Protein AF-A0A2S4V4L6-F1 (afdb_monomer_lite)

Organism: NCBI:txid27350

Structure (mmCIF, N/CA/C/O backbone):
data_AF-A0A2S4V4L6-F1
#
_entry.id   AF-A0A2S4V4L6-F1
#
loop_
_atom_site.group_PDB
_atom_site.id
_atom_site.type_symbol
_atom_site.label_atom_id
_atom_site.label_alt_id
_atom_site.label_comp_id
_atom_site.label_asym_id
_atom_site.label_entity_id
_atom_site.label_seq_id
_atom_site.pdbx_PDB_ins_code
_atom_site.Cartn_x
_atom_site.Cartn_y
_atom_site.Cartn_z
_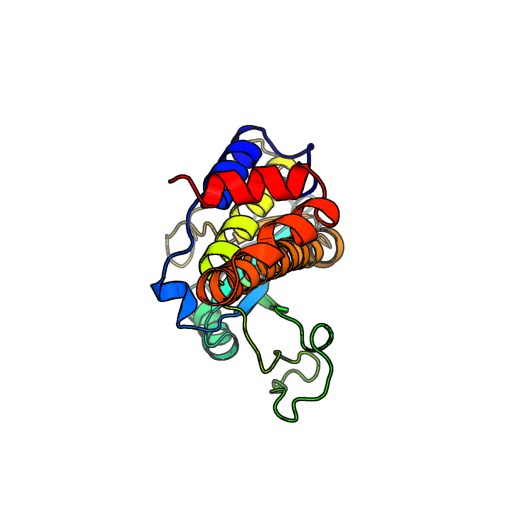atom_site.occupancy
_atom_site.B_iso_or_equiv
_atom_site.auth_seq_id
_atom_site.auth_comp_id
_atom_site.auth_asym_id
_atom_site.auth_atom_id
_atom_site.pdbx_PDB_model_num
ATOM 1 N N . MET A 1 1 ? 2.771 16.960 13.639 1.00 51.34 1 MET A N 1
ATOM 2 C CA . MET A 1 1 ? 2.875 16.694 12.185 1.00 51.34 1 MET A CA 1
ATOM 3 C C . MET A 1 1 ? 4.028 15.737 11.856 1.00 51.34 1 MET A C 1
ATOM 5 O O . MET A 1 1 ? 4.360 15.590 10.696 1.00 51.34 1 MET A O 1
ATOM 9 N N . GLU A 1 2 ? 4.558 15.009 12.843 1.00 73.88 2 GLU A N 1
ATOM 10 C CA . GLU A 1 2 ? 5.797 14.212 12.760 1.00 73.88 2 GLU A CA 1
ATOM 11 C C . GLU A 1 2 ? 5.717 12.948 11.874 1.00 73.88 2 GLU A C 1
ATOM 13 O O . GLU A 1 2 ? 6.736 12.422 11.453 1.00 73.88 2 GLU A O 1
ATOM 18 N N . TRP A 1 3 ? 4.513 12.480 11.523 1.00 85.38 3 TRP A N 1
ATOM 19 C CA . TRP A 1 3 ? 4.312 11.234 10.761 1.00 85.38 3 TRP A CA 1
ATOM 20 C C . TRP A 1 3 ? 4.355 11.391 9.232 1.00 85.38 3 TRP A C 1
ATOM 22 O O . TRP A 1 3 ? 4.515 10.400 8.513 1.00 85.38 3 TRP A O 1
ATOM 32 N N . ILE A 1 4 ? 4.171 12.611 8.719 1.00 92.06 4 ILE A N 1
ATOM 33 C CA . ILE A 1 4 ? 4.092 12.895 7.279 1.00 92.06 4 ILE A CA 1
ATOM 34 C C . ILE A 1 4 ? 5.379 13.598 6.865 1.00 92.06 4 ILE A C 1
ATOM 36 O O . ILE A 1 4 ? 5.687 14.654 7.406 1.00 92.06 4 ILE A O 1
ATOM 40 N N . ASN A 1 5 ? 6.098 13.035 5.893 1.00 92.94 5 ASN A N 1
ATOM 41 C CA . ASN A 1 5 ? 7.327 13.643 5.393 1.00 92.94 5 ASN A CA 1
ATOM 42 C C . ASN A 1 5 ? 7.020 14.968 4.657 1.00 92.94 5 ASN A C 1
ATOM 44 O O . ASN A 1 5 ? 6.076 15.047 3.866 1.00 92.94 5 ASN A O 1
ATOM 48 N N . GLU A 1 6 ? 7.798 16.012 4.943 1.00 92.88 6 GLU A N 1
ATOM 49 C CA . GLU A 1 6 ? 7.607 17.365 4.408 1.00 92.88 6 GLU A CA 1
ATOM 50 C C . GLU A 1 6 ? 7.889 17.468 2.904 1.00 92.88 6 GLU A C 1
ATOM 52 O O . GLU A 1 6 ? 7.236 18.266 2.223 1.00 92.88 6 GLU A O 1
ATOM 57 N N . GLU A 1 7 ? 8.784 16.616 2.395 1.00 93.12 7 GLU A N 1
ATOM 58 C CA . GLU A 1 7 ? 9.191 16.532 0.986 1.00 93.12 7 GLU A CA 1
ATOM 59 C C . GLU A 1 7 ? 8.065 16.021 0.077 1.00 93.12 7 GLU A C 1
ATOM 61 O O . GLU A 1 7 ? 8.108 16.194 -1.141 1.00 93.12 7 GLU A O 1
ATOM 66 N N . LEU A 1 8 ? 7.023 15.413 0.653 1.00 93.25 8 LEU A N 1
ATOM 67 C CA . LEU A 1 8 ? 5.885 14.922 -0.112 1.00 93.25 8 LEU A CA 1
ATOM 68 C C . LEU A 1 8 ? 5.105 16.074 -0.769 1.00 93.25 8 LEU A C 1
ATOM 70 O O . LEU A 1 8 ? 4.929 17.138 -0.161 1.00 93.25 8 LEU A O 1
ATOM 74 N N . PRO A 1 9 ? 4.515 15.849 -1.960 1.00 93.75 9 PRO A N 1
ATOM 75 C CA . PRO A 1 9 ? 3.659 16.839 -2.606 1.00 93.75 9 PRO A CA 1
ATOM 76 C C . PRO A 1 9 ? 2.490 17.262 -1.710 1.00 93.75 9 PRO A C 1
ATOM 78 O O . PRO A 1 9 ? 1.881 16.432 -1.030 1.00 93.75 9 PRO A O 1
ATOM 81 N N . GLU A 1 10 ? 2.106 18.542 -1.749 1.00 94.19 10 GLU A N 1
ATOM 82 C CA . GLU A 1 10 ? 1.074 19.082 -0.848 1.00 94.19 10 GLU A CA 1
ATOM 83 C C . GLU A 1 10 ? -0.266 18.343 -0.966 1.00 94.19 10 GLU A C 1
ATOM 85 O O . GLU A 1 10 ? -0.882 17.997 0.039 1.00 94.19 10 GLU A O 1
ATOM 90 N N . LEU A 1 11 ? -0.679 17.989 -2.186 1.00 94.12 11 LEU A N 1
ATOM 91 C CA . LEU A 1 11 ? -1.904 17.215 -2.419 1.00 94.12 11 LEU A CA 1
ATOM 92 C C . LEU A 1 11 ? -1.857 15.816 -1.785 1.00 94.12 11 LEU A C 1
ATOM 94 O O . LEU A 1 11 ? -2.879 15.316 -1.303 1.00 94.12 11 LEU A O 1
ATOM 98 N N . VAL A 1 12 ? -0.679 15.189 -1.750 1.00 95.06 12 VAL A N 1
ATOM 99 C CA . VAL A 1 12 ? -0.475 13.893 -1.090 1.00 95.06 12 VAL A CA 1
ATOM 100 C C . VAL A 1 12 ? -0.545 14.074 0.421 1.00 95.06 12 VAL A C 1
ATOM 102 O O . VAL A 1 12 ? -1.274 13.335 1.080 1.00 95.06 12 VAL A O 1
ATOM 105 N N . LYS A 1 13 ? 0.111 15.104 0.969 1.00 95.38 13 LYS A N 1
ATOM 106 C CA . LYS A 1 13 ? 0.043 15.435 2.402 1.00 95.38 13 LYS A CA 1
ATOM 107 C C . LYS A 1 13 ? -1.396 15.699 2.849 1.00 95.38 13 LYS A C 1
ATOM 109 O O . LYS A 1 13 ? -1.816 15.172 3.877 1.00 95.38 13 LYS A O 1
ATOM 114 N N . ILE A 1 14 ? -2.176 16.447 2.066 1.00 95.25 14 ILE A N 1
ATOM 115 C CA . ILE A 1 14 ? -3.608 16.671 2.316 1.00 95.25 14 ILE A CA 1
ATOM 116 C C . ILE A 1 14 ? -4.368 15.342 2.286 1.00 95.25 14 ILE A C 1
ATOM 118 O O . ILE A 1 14 ? -5.093 15.041 3.229 1.00 95.25 14 ILE A O 1
ATOM 122 N N . SER A 1 15 ? -4.160 14.515 1.259 1.00 96.00 15 SER A N 1
ATOM 123 C CA . SER A 1 15 ? -4.843 13.220 1.127 1.00 96.00 15 SER A CA 1
ATOM 124 C C . SER A 1 15 ? -4.552 12.281 2.301 1.00 96.00 15 SER A C 1
ATOM 126 O O . SER A 1 15 ? -5.468 11.633 2.810 1.00 96.00 15 SER A O 1
ATOM 128 N N . ILE A 1 16 ? -3.297 12.238 2.759 1.00 95.38 16 ILE A N 1
ATOM 129 C CA . ILE A 1 16 ? -2.880 11.480 3.942 1.00 95.38 16 ILE A CA 1
ATOM 130 C C . ILE A 1 16 ? -3.586 12.025 5.185 1.00 95.38 16 ILE A C 1
ATOM 132 O O . ILE A 1 16 ? -4.224 11.251 5.891 1.00 95.38 16 ILE A O 1
ATOM 136 N N . LYS A 1 17 ? -3.554 13.344 5.426 1.00 93.50 17 LYS A N 1
ATOM 137 C CA . LYS A 1 17 ? -4.247 13.974 6.568 1.00 93.50 17 LYS A CA 1
ATOM 138 C C . LYS A 1 17 ? -5.744 13.656 6.561 1.00 93.50 17 LYS A C 1
ATOM 140 O O . LYS A 1 17 ? -6.291 13.251 7.582 1.00 93.50 17 LYS A O 1
ATOM 145 N N . THR A 1 18 ? -6.400 13.779 5.407 1.00 93.62 18 THR A N 1
ATOM 146 C CA . THR A 1 18 ? -7.818 13.441 5.249 1.00 93.62 18 THR A CA 1
ATOM 147 C C . THR A 1 18 ? -8.082 11.973 5.569 1.00 93.62 18 THR A C 1
ATOM 149 O O . THR A 1 18 ? -9.067 11.668 6.233 1.00 93.62 18 THR A O 1
ATOM 152 N N . GLU A 1 19 ? -7.227 11.053 5.120 1.00 93.12 19 GLU A N 1
ATOM 153 C CA . GLU A 1 19 ? -7.374 9.629 5.422 1.00 93.12 19 GLU A CA 1
ATOM 154 C C . GLU A 1 19 ? -7.117 9.318 6.904 1.00 93.12 19 GLU A C 1
ATOM 156 O O . GLU A 1 19 ? -7.868 8.549 7.504 1.00 93.12 19 GLU A O 1
ATOM 161 N N . MET A 1 20 ? -6.114 9.947 7.524 1.00 90.62 20 MET A N 1
ATOM 162 C CA . MET A 1 20 ? -5.820 9.804 8.954 1.00 90.62 20 MET A CA 1
ATOM 163 C C . MET A 1 20 ? -7.039 10.165 9.810 1.00 90.62 20 MET A C 1
ATOM 165 O O . MET A 1 20 ? -7.375 9.395 10.713 1.00 90.62 20 MET A O 1
ATOM 169 N N . SER A 1 21 ? -7.742 11.252 9.476 1.00 87.75 21 SER A N 1
ATOM 170 C CA . SER A 1 21 ? -8.935 11.721 10.197 1.00 87.75 21 SER A CA 1
ATOM 171 C C . SER A 1 21 ? -10.173 10.836 10.029 1.00 87.75 21 SER A C 1
ATOM 173 O O . SER A 1 21 ? -11.124 10.970 10.794 1.00 87.75 21 SER A O 1
ATOM 175 N N . LYS A 1 22 ? -10.211 9.927 9.046 1.00 86.00 22 LYS A N 1
ATOM 176 C CA . LYS A 1 22 ? -11.375 9.048 8.860 1.00 86.00 22 LYS A CA 1
ATOM 177 C C . LYS A 1 22 ? -11.477 8.029 9.984 1.00 86.00 22 LYS A C 1
ATOM 179 O O . LYS A 1 22 ? -10.492 7.385 10.341 1.00 86.00 22 LYS A O 1
ATOM 184 N N . ILE A 1 23 ? -12.685 7.788 10.473 1.00 81.31 23 ILE A N 1
ATOM 185 C CA . ILE A 1 23 ? -12.939 6.689 11.405 1.00 81.31 23 ILE A CA 1
ATOM 186 C C . ILE A 1 23 ? -12.721 5.358 10.657 1.00 81.31 23 ILE A C 1
ATOM 188 O O . ILE A 1 23 ? -13.257 5.185 9.554 1.00 81.31 23 ILE A O 1
ATOM 192 N N . PRO A 1 24 ? -11.905 4.424 11.189 1.00 80.50 24 PRO A N 1
ATOM 193 C CA . PRO A 1 24 ? -11.762 3.102 10.595 1.00 80.50 24 PRO A CA 1
ATOM 194 C C . PRO A 1 24 ? -13.117 2.398 10.504 1.00 80.50 24 PRO A C 1
ATOM 196 O O . PRO A 1 24 ? -13.940 2.491 11.411 1.00 80.50 24 PRO A O 1
ATOM 199 N N . LYS A 1 25 ? -13.355 1.663 9.416 1.00 80.94 25 LYS A N 1
ATOM 200 C CA . LYS A 1 25 ? -14.605 0.910 9.271 1.00 80.94 25 LYS A CA 1
ATOM 201 C C . LYS A 1 25 ? -14.682 -0.181 10.338 1.00 80.94 25 LYS A C 1
ATOM 203 O O . LYS A 1 25 ? -13.731 -0.942 10.501 1.00 80.94 25 LYS A O 1
ATOM 208 N N . GLU A 1 26 ? -15.834 -0.316 10.989 1.00 79.50 26 GLU A N 1
ATOM 209 C CA . GLU A 1 26 ? -16.055 -1.333 12.026 1.00 79.50 26 GLU A CA 1
ATOM 210 C C . GLU A 1 26 ? -15.833 -2.755 11.499 1.00 79.50 26 GLU A C 1
ATOM 212 O O . GLU A 1 26 ? -15.194 -3.574 12.156 1.00 79.50 26 GLU A O 1
ATOM 217 N N . SER A 1 27 ? -16.246 -3.032 10.260 1.00 81.12 27 SER A N 1
ATOM 218 C CA . SER A 1 27 ? -16.008 -4.323 9.604 1.00 81.12 27 SER A CA 1
ATOM 219 C C . SER A 1 27 ? -14.523 -4.664 9.429 1.00 81.12 27 SER A C 1
ATOM 221 O O . SER A 1 27 ? -14.173 -5.826 9.241 1.00 81.12 27 SER A O 1
ATOM 223 N N . ASP A 1 28 ? -13.630 -3.675 9.500 1.00 81.38 28 ASP A N 1
ATOM 224 C CA . ASP A 1 28 ? -12.181 -3.874 9.445 1.00 81.38 28 ASP A CA 1
ATOM 225 C C . ASP A 1 28 ? -11.569 -4.233 10.809 1.00 81.38 28 ASP A C 1
ATOM 227 O O . ASP A 1 28 ? -10.437 -4.710 10.875 1.00 81.38 28 ASP A O 1
ATOM 231 N N . SER A 1 29 ? -12.321 -4.043 11.899 1.00 82.75 29 SER A N 1
ATOM 232 C CA . SER A 1 29 ? -11.929 -4.443 13.259 1.00 82.75 29 SER A CA 1
ATOM 233 C C . SER A 1 29 ? -12.134 -5.939 13.530 1.00 82.75 29 SER A C 1
ATOM 235 O O . SER A 1 29 ? -11.535 -6.494 14.455 1.00 82.75 29 SER A O 1
ATOM 237 N N . GLN A 1 30 ? -12.975 -6.591 12.721 1.00 84.94 30 GLN A N 1
ATOM 238 C CA . GLN A 1 30 ? -13.380 -7.990 12.879 1.00 84.94 30 GLN A CA 1
ATOM 239 C C . GLN A 1 30 ? -12.377 -8.979 12.270 1.00 84.94 30 GLN A C 1
ATOM 241 O O . GLN A 1 30 ? -12.493 -10.181 12.487 1.00 84.94 30 GLN A O 1
ATOM 246 N N . GLN A 1 31 ? -11.409 -8.494 11.487 1.00 87.12 31 GLN A N 1
ATOM 247 C CA . GLN A 1 31 ? -10.453 -9.329 10.762 1.00 87.12 31 GLN A CA 1
ATOM 248 C C . GLN A 1 31 ? -9.024 -8.869 11.032 1.00 87.12 31 GLN A C 1
ATOM 250 O O . GLN A 1 31 ? -8.726 -7.674 11.004 1.00 87.12 31 GLN A O 1
ATOM 255 N N . LEU A 1 32 ? -8.139 -9.841 11.242 1.00 89.25 32 LEU A N 1
ATOM 256 C CA . LEU A 1 32 ? -6.700 -9.619 11.219 1.00 89.25 32 LEU A CA 1
ATOM 257 C C . LEU A 1 32 ? -6.216 -9.748 9.779 1.00 89.25 32 LEU A C 1
ATOM 259 O O . LEU A 1 32 ? -6.562 -10.702 9.081 1.00 89.25 32 LEU A O 1
ATOM 263 N N . GLY A 1 33 ? -5.443 -8.768 9.332 1.00 90.69 33 GLY A N 1
ATOM 264 C CA . GLY A 1 33 ? -4.879 -8.762 7.994 1.00 90.69 33 GLY A CA 1
ATOM 265 C C . GLY A 1 33 ? -3.402 -8.421 7.991 1.00 90.69 33 GLY A C 1
ATOM 266 O O . GLY A 1 33 ? -2.840 -7.933 8.971 1.00 90.69 33 GLY A O 1
ATOM 267 N N . TYR A 1 34 ? -2.802 -8.688 6.843 1.00 92.50 34 TYR A N 1
ATOM 268 C CA . TYR A 1 34 ? -1.386 -8.527 6.573 1.00 92.50 34 TYR A CA 1
ATOM 269 C C . TYR A 1 34 ? -1.207 -7.615 5.373 1.00 92.50 34 TYR A C 1
ATOM 271 O O . TYR A 1 34 ? -2.045 -7.620 4.462 1.00 92.50 34 TYR A O 1
ATOM 279 N N . LEU A 1 35 ? -0.089 -6.898 5.331 1.00 94.12 35 LEU A N 1
ATOM 280 C CA . LEU A 1 35 ? 0.420 -6.351 4.080 1.00 94.12 35 LEU A CA 1
ATOM 281 C C . LEU A 1 35 ? 1.495 -7.276 3.518 1.00 94.12 35 LEU A C 1
ATOM 283 O O . LEU A 1 35 ? 2.230 -7.926 4.254 1.00 94.12 35 LEU A O 1
ATOM 287 N N . TYR A 1 36 ? 1.580 -7.340 2.199 1.00 92.06 36 TYR A N 1
ATOM 288 C CA . TYR A 1 36 ? 2.649 -8.004 1.475 1.00 92.06 36 TYR A CA 1
ATOM 289 C C . TYR A 1 36 ? 3.266 -7.020 0.490 1.00 92.06 36 TYR A C 1
ATOM 291 O O . TYR A 1 36 ? 2.587 -6.136 -0.044 1.00 92.06 36 TYR A O 1
ATOM 299 N N . CYS A 1 37 ? 4.556 -7.202 0.237 1.00 93.00 37 CYS A N 1
ATOM 300 C CA . CYS A 1 37 ? 5.299 -6.413 -0.729 1.00 93.00 37 CYS A CA 1
ATOM 301 C C . CYS A 1 37 ? 5.940 -7.328 -1.774 1.00 93.00 37 CYS A C 1
ATOM 303 O O . CYS A 1 37 ? 6.628 -8.295 -1.429 1.00 93.00 37 CYS A O 1
ATOM 305 N N . HIS A 1 38 ? 5.739 -7.003 -3.051 1.00 91.62 38 HIS A N 1
ATOM 306 C CA . HIS A 1 38 ? 6.452 -7.615 -4.166 1.00 91.62 38 HIS A CA 1
ATOM 307 C C . HIS A 1 38 ? 7.342 -6.611 -4.861 1.00 91.62 38 HIS A C 1
ATOM 309 O O . HIS A 1 38 ? 6.920 -5.496 -5.150 1.00 91.62 38 HIS A O 1
ATOM 315 N N . GLU A 1 39 ? 8.537 -7.060 -5.199 1.00 90.69 39 GLU A N 1
ATOM 316 C CA . GLU A 1 39 ? 9.341 -6.437 -6.232 1.00 90.69 39 GLU A CA 1
ATOM 317 C C . GLU A 1 39 ? 9.061 -7.150 -7.552 1.00 90.69 39 GLU A C 1
ATOM 319 O O . GLU A 1 39 ? 9.049 -8.375 -7.613 1.00 90.69 39 GLU A O 1
ATOM 324 N N . MET A 1 40 ? 8.769 -6.396 -8.600 1.00 86.81 40 MET A N 1
ATOM 325 C CA . MET A 1 40 ? 8.356 -6.914 -9.893 1.00 86.81 40 MET A CA 1
ATOM 326 C C . MET A 1 40 ? 9.450 -6.692 -10.919 1.00 86.81 40 MET A C 1
ATOM 328 O O . MET A 1 40 ? 9.763 -5.553 -11.264 1.00 86.81 40 MET A O 1
ATOM 332 N N . ARG A 1 41 ? 9.980 -7.793 -11.451 1.00 81.25 41 ARG A N 1
ATOM 333 C CA . ARG A 1 41 ? 10.937 -7.743 -12.556 1.00 81.25 41 ARG A CA 1
ATOM 334 C C . ARG A 1 41 ? 10.194 -7.778 -13.890 1.00 81.25 41 ARG A C 1
ATOM 336 O O . ARG A 1 41 ? 9.335 -8.652 -14.051 1.00 81.25 41 ARG A O 1
ATOM 343 N N . PRO A 1 42 ? 10.502 -6.880 -14.841 1.00 72.75 42 PRO A N 1
ATOM 344 C CA . PRO A 1 42 ? 10.086 -7.054 -16.227 1.00 72.75 42 PRO A CA 1
ATOM 345 C C . PRO A 1 42 ? 10.550 -8.417 -16.746 1.00 72.75 42 PRO A C 1
ATOM 347 O O . PRO A 1 42 ? 11.656 -8.864 -16.443 1.00 72.75 42 PRO A O 1
ATOM 350 N N . THR A 1 43 ? 9.699 -9.099 -17.504 1.00 67.50 43 THR A N 1
ATOM 351 C CA . THR A 1 43 ? 10.109 -10.285 -18.263 1.00 67.50 43 THR A CA 1
ATOM 352 C C . THR A 1 43 ? 10.796 -9.847 -19.557 1.00 67.50 43 THR A C 1
ATOM 354 O O . THR A 1 43 ? 10.325 -8.909 -20.196 1.00 67.50 43 THR A O 1
ATOM 357 N N . ASN A 1 44 ? 11.863 -10.549 -19.961 1.00 56.03 44 ASN A N 1
ATOM 358 C CA . ASN A 1 44 ? 12.778 -10.206 -21.069 1.00 56.03 44 ASN A CA 1
ATOM 359 C C . ASN A 1 44 ? 12.118 -9.850 -22.427 1.00 56.03 44 ASN A C 1
ATOM 361 O O . ASN A 1 44 ? 12.778 -9.282 -23.287 1.00 56.03 44 ASN A O 1
ATOM 365 N N . GLU A 1 45 ? 10.838 -10.164 -22.636 1.00 54.91 45 GLU A N 1
ATOM 366 C CA . GLU A 1 45 ? 10.077 -9.869 -23.861 1.00 54.91 45 GLU A CA 1
ATOM 367 C C . GLU A 1 45 ? 9.550 -8.420 -23.946 1.00 54.91 45 GLU A C 1
ATOM 369 O O . GLU A 1 45 ? 9.114 -7.993 -25.012 1.00 54.91 45 GLU A O 1
ATOM 374 N N . ALA A 1 46 ? 9.572 -7.655 -22.847 1.00 54.28 46 ALA A N 1
ATOM 375 C CA . ALA A 1 46 ? 9.036 -6.289 -22.787 1.00 54.28 46 ALA A CA 1
ATOM 376 C C . ALA A 1 46 ? 10.098 -5.177 -22.927 1.00 54.28 46 ALA A C 1
ATOM 378 O O . ALA A 1 46 ? 9.733 -4.002 -22.972 1.00 54.28 46 ALA A O 1
ATOM 379 N N . ASN A 1 47 ? 11.387 -5.524 -23.017 1.00 50.22 47 ASN A N 1
ATOM 380 C CA . ASN A 1 47 ? 12.487 -4.558 -23.097 1.00 50.22 47 ASN A CA 1
ATOM 381 C C . ASN A 1 47 ? 12.561 -3.945 -24.506 1.00 50.22 47 ASN A C 1
ATOM 383 O O . ASN A 1 47 ? 13.261 -4.444 -25.384 1.00 50.22 47 ASN A O 1
ATOM 387 N N . THR A 1 48 ? 11.802 -2.874 -24.740 1.00 49.53 48 THR A N 1
ATOM 388 C CA . THR A 1 48 ? 11.887 -2.045 -25.963 1.00 49.53 48 THR A CA 1
ATOM 389 C C . THR A 1 48 ? 12.065 -0.557 -25.657 1.00 49.53 48 THR A C 1
ATOM 391 O O . THR A 1 48 ? 11.781 0.291 -26.501 1.00 49.53 48 THR A O 1
ATOM 394 N N . THR A 1 49 ? 12.594 -0.226 -24.480 1.00 49.62 49 THR A N 1
ATOM 395 C CA . THR A 1 49 ? 12.962 1.146 -24.111 1.00 49.62 49 THR A CA 1
ATOM 396 C C . THR A 1 49 ? 14.444 1.224 -23.756 1.00 49.62 49 THR A C 1
ATOM 398 O O . THR A 1 49 ? 15.054 0.246 -23.338 1.00 49.62 49 THR A O 1
ATOM 401 N N . THR A 1 50 ? 15.047 2.375 -24.041 1.00 50.06 50 THR A N 1
ATOM 402 C CA . THR A 1 50 ? 16.488 2.653 -23.987 1.00 50.06 50 THR A CA 1
ATOM 403 C C . THR A 1 50 ? 17.130 2.183 -22.678 1.00 50.06 50 THR A C 1
ATOM 405 O O . THR A 1 50 ? 16.733 2.603 -21.596 1.00 50.06 50 THR A O 1
ATOM 408 N N . ALA A 1 51 ? 18.132 1.309 -22.807 1.00 52.53 51 ALA A N 1
ATOM 409 C CA . ALA A 1 51 ? 18.681 0.451 -21.753 1.00 52.53 51 ALA A CA 1
ATOM 410 C C . ALA A 1 51 ? 19.231 1.166 -20.501 1.00 52.53 51 ALA A C 1
ATOM 412 O O . ALA A 1 51 ? 19.379 0.533 -19.464 1.00 52.53 51 ALA A O 1
ATOM 413 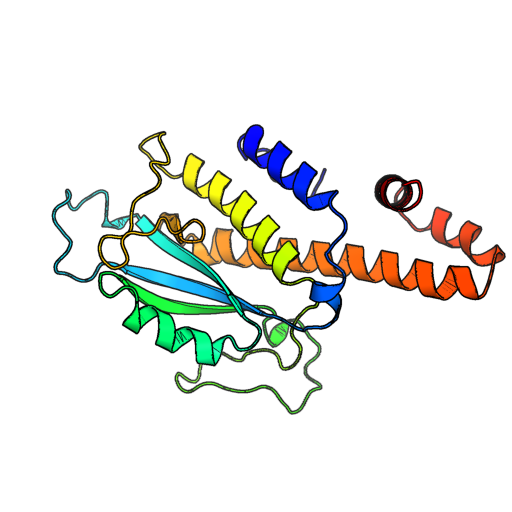N N . GLU A 1 52 ? 19.516 2.465 -20.568 1.00 53.84 52 GLU A N 1
ATOM 414 C CA . GLU A 1 52 ? 20.191 3.196 -19.488 1.00 53.84 52 GLU A CA 1
ATOM 415 C C . GLU A 1 52 ? 19.232 3.653 -18.369 1.00 53.84 52 GLU A C 1
ATOM 417 O O . GLU A 1 52 ? 19.636 3.740 -17.214 1.00 53.84 52 GLU A O 1
ATOM 422 N N . GLU A 1 53 ? 17.944 3.877 -18.663 1.00 55.47 53 GLU A N 1
ATOM 423 C CA . GLU A 1 53 ? 16.949 4.317 -17.662 1.00 55.47 53 GLU A CA 1
ATOM 424 C C . GLU A 1 53 ? 16.229 3.139 -16.969 1.00 55.47 53 GLU A C 1
ATOM 426 O O . GLU A 1 53 ? 15.736 3.271 -15.846 1.00 55.47 53 GLU A O 1
ATOM 431 N N . GLU A 1 54 ? 16.178 1.961 -17.608 1.00 55.94 54 GLU A N 1
ATOM 432 C CA . GLU A 1 54 ? 15.563 0.750 -17.037 1.00 55.94 54 GLU A CA 1
ATOM 433 C C . GLU A 1 54 ? 16.439 0.087 -15.957 1.00 55.94 54 GLU A C 1
ATOM 435 O O . GLU A 1 54 ? 15.903 -0.573 -15.064 1.00 55.94 54 GLU A O 1
ATOM 440 N N . GLU A 1 55 ? 17.763 0.287 -15.971 1.00 57.44 55 GLU A N 1
ATOM 441 C CA . GLU A 1 55 ? 18.671 -0.324 -14.986 1.00 57.44 55 GLU A CA 1
ATOM 442 C C . GLU A 1 55 ? 18.551 0.281 -13.574 1.00 57.44 55 GLU A C 1
ATOM 444 O O . GLU A 1 55 ? 18.859 -0.393 -12.579 1.00 57.44 55 GLU A O 1
ATOM 449 N N . GLU A 1 56 ? 18.043 1.513 -13.463 1.00 76.50 56 GLU A N 1
ATOM 450 C CA . GLU A 1 56 ? 17.889 2.222 -12.189 1.00 76.50 56 GLU A CA 1
ATOM 451 C C . GLU A 1 56 ? 16.507 2.076 -11.547 1.00 76.50 56 GLU A C 1
ATOM 453 O O . GLU A 1 56 ? 16.345 2.446 -10.381 1.00 76.50 56 GLU A O 1
ATOM 458 N N . LEU A 1 57 ? 15.505 1.538 -12.247 1.00 84.06 57 LEU A N 1
ATOM 459 C CA . LEU A 1 57 ? 14.125 1.498 -11.759 1.00 84.06 57 LEU A CA 1
ATOM 460 C C . LEU A 1 57 ? 13.669 0.083 -11.389 1.00 84.06 57 LEU A C 1
ATOM 462 O O . LEU A 1 57 ? 14.116 -0.930 -11.917 1.00 84.06 57 LEU A O 1
ATOM 466 N N . THR A 1 58 ? 12.742 0.011 -10.441 1.00 87.00 58 THR A N 1
ATOM 467 C CA . THR A 1 58 ? 12.076 -1.217 -10.013 1.00 87.00 58 THR A CA 1
ATOM 468 C C . THR A 1 58 ? 10.595 -0.948 -9.773 1.00 87.00 58 THR A C 1
ATOM 470 O O . THR A 1 58 ? 10.194 0.163 -9.409 1.00 87.00 58 THR A O 1
ATOM 473 N N . TRP A 1 59 ? 9.760 -1.965 -9.978 1.00 90.19 59 TRP A N 1
ATOM 474 C CA . TRP A 1 59 ? 8.326 -1.879 -9.717 1.00 90.19 59 TRP A CA 1
ATOM 475 C C . TRP A 1 59 ? 8.016 -2.546 -8.389 1.00 90.19 59 TRP A C 1
ATOM 477 O O . TRP A 1 59 ? 8.278 -3.729 -8.195 1.00 90.19 59 TRP A O 1
ATOM 487 N N . ILE A 1 60 ? 7.409 -1.801 -7.478 1.00 92.44 60 ILE A N 1
ATOM 488 C CA . ILE A 1 60 ? 7.011 -2.293 -6.167 1.00 92.44 60 ILE A CA 1
ATOM 489 C C . ILE A 1 60 ? 5.495 -2.381 -6.107 1.00 92.44 60 ILE A C 1
ATOM 491 O O . ILE A 1 60 ? 4.799 -1.389 -6.309 1.00 92.44 60 ILE A O 1
ATOM 495 N N . LYS A 1 61 ? 4.976 -3.564 -5.783 1.00 92.94 61 LYS A N 1
ATOM 496 C CA . LYS A 1 61 ? 3.569 -3.767 -5.444 1.00 92.94 61 LYS A CA 1
ATOM 497 C C . LYS A 1 61 ? 3.419 -3.897 -3.942 1.00 92.94 61 LYS A C 1
ATOM 499 O O . LYS A 1 61 ? 4.032 -4.779 -3.348 1.00 92.94 61 LYS A O 1
ATOM 504 N N . VAL A 1 62 ? 2.516 -3.117 -3.363 1.00 94.50 62 VAL A N 1
ATOM 505 C CA . VAL A 1 62 ? 2.078 -3.306 -1.977 1.00 94.50 62 VAL A CA 1
ATOM 506 C C . VAL A 1 62 ? 0.610 -3.680 -1.980 1.00 94.50 62 VAL A C 1
ATOM 508 O O . VAL A 1 62 ? -0.192 -3.053 -2.662 1.00 94.50 62 VAL A O 1
ATOM 511 N N . GLY A 1 63 ? 0.235 -4.712 -1.238 1.00 93.06 63 GLY A N 1
ATOM 512 C CA . GLY A 1 63 ? -1.166 -5.089 -1.124 1.00 93.06 63 GLY A CA 1
ATOM 513 C C . GLY A 1 63 ? -1.487 -5.704 0.219 1.00 93.06 63 GLY A C 1
ATOM 514 O O . GLY A 1 63 ? -0.604 -6.129 0.954 1.00 93.06 63 GLY A O 1
ATOM 515 N N . ARG A 1 64 ? -2.778 -5.771 0.526 1.00 92.88 64 ARG A N 1
ATOM 516 C CA . ARG A 1 64 ? -3.292 -6.428 1.727 1.00 92.88 64 ARG A CA 1
ATOM 517 C C . ARG A 1 64 ? -3.861 -7.815 1.454 1.00 92.88 64 ARG A C 1
ATOM 519 O O . ARG A 1 64 ? -4.387 -8.086 0.369 1.00 92.88 64 ARG A O 1
ATOM 526 N N . SER A 1 65 ? -3.844 -8.671 2.468 1.00 90.75 65 SER A N 1
ATOM 527 C CA . SER A 1 65 ? -4.594 -9.926 2.476 1.00 90.75 65 SER A CA 1
ATOM 528 C C . SER A 1 65 ? -4.815 -10.433 3.899 1.00 90.75 65 SER A C 1
ATOM 530 O O . SER A 1 65 ? -3.964 -10.258 4.761 1.00 90.75 65 SER A O 1
ATOM 532 N N . ILE A 1 66 ? -5.926 -11.132 4.124 1.00 88.88 66 ILE A N 1
ATOM 533 C CA . ILE A 1 66 ? -6.132 -11.960 5.327 1.00 88.88 66 ILE A CA 1
ATOM 534 C C . ILE A 1 66 ? -5.449 -13.335 5.202 1.00 88.88 66 ILE A C 1
ATOM 536 O O . ILE A 1 66 ? -5.277 -14.045 6.182 1.00 88.88 66 ILE A O 1
ATOM 540 N N . ARG A 1 67 ? -5.064 -13.721 3.977 1.00 85.88 67 ARG A N 1
ATOM 541 C CA . ARG A 1 67 ? -4.324 -14.947 3.644 1.00 85.88 67 ARG A CA 1
ATOM 542 C C . ARG A 1 67 ? -3.215 -14.590 2.649 1.00 85.88 67 ARG A C 1
ATOM 544 O O . ARG A 1 67 ? -3.387 -14.799 1.444 1.00 85.88 67 ARG A O 1
ATOM 551 N N . PRO A 1 68 ? -2.124 -13.947 3.098 1.00 78.62 68 PRO A N 1
ATOM 552 C CA . PRO A 1 68 ? -1.112 -13.383 2.205 1.00 78.62 68 PRO A CA 1
ATOM 553 C C . PRO A 1 68 ? -0.463 -14.437 1.306 1.00 78.62 68 PRO A C 1
ATOM 555 O O . PRO A 1 68 ? -0.233 -14.166 0.134 1.00 78.62 68 PRO A O 1
ATOM 558 N N . VAL A 1 69 ? -0.286 -15.664 1.797 1.00 77.25 69 VAL A N 1
ATOM 559 C CA . VAL A 1 69 ? 0.331 -16.744 1.014 1.00 77.25 69 VAL A CA 1
ATOM 560 C C . VAL A 1 69 ? -0.566 -17.261 -0.101 1.00 77.25 69 VAL A C 1
ATOM 562 O O . VAL A 1 69 ? -0.107 -17.404 -1.231 1.00 77.25 69 VAL A O 1
ATOM 565 N N . ALA A 1 70 ? -1.859 -17.456 0.168 1.00 77.75 70 ALA A N 1
ATOM 566 C CA . ALA A 1 70 ? -2.815 -17.823 -0.878 1.00 77.75 70 ALA A CA 1
ATOM 567 C C . ALA A 1 70 ? -2.877 -16.759 -1.992 1.00 77.75 70 ALA A C 1
ATOM 569 O O . ALA A 1 70 ? -3.107 -17.083 -3.151 1.00 77.75 70 ALA A O 1
ATOM 570 N N . ARG A 1 71 ? -2.616 -15.490 -1.648 1.00 77.19 71 ARG A N 1
ATOM 571 C CA . ARG A 1 71 ? -2.650 -14.361 -2.582 1.00 77.19 71 ARG A CA 1
ATOM 572 C C . ARG A 1 71 ? -1.439 -14.310 -3.528 1.00 77.19 71 ARG A C 1
ATOM 574 O O . ARG A 1 71 ? -1.548 -13.703 -4.592 1.00 77.19 71 ARG A O 1
ATOM 581 N N . LEU A 1 72 ? -0.319 -14.955 -3.182 1.00 74.19 72 LEU A N 1
ATOM 582 C CA . LEU A 1 72 ? 0.921 -14.947 -3.977 1.00 74.19 72 LEU A CA 1
ATOM 583 C C . LEU A 1 72 ? 0.751 -15.588 -5.359 1.00 74.19 72 LEU A C 1
ATOM 585 O O . LEU A 1 72 ? 1.247 -15.070 -6.359 1.00 74.19 72 LEU A O 1
ATOM 589 N N . SER A 1 73 ? 0.057 -16.726 -5.423 1.00 71.12 73 SER A N 1
ATOM 590 C CA . SER A 1 73 ? -0.125 -17.486 -6.665 1.00 71.12 73 SER A CA 1
ATOM 591 C C . SER A 1 73 ? -1.125 -16.827 -7.619 1.00 71.12 73 SER A C 1
ATOM 593 O O . SER A 1 73 ? -1.029 -16.996 -8.837 1.00 71.12 73 SER A O 1
ATOM 595 N N . GLU A 1 74 ? -2.048 -16.015 -7.096 1.00 75.88 74 GLU A N 1
ATOM 596 C CA . GLU A 1 74 ? -3.057 -15.328 -7.904 1.00 75.88 74 GLU A CA 1
ATOM 597 C C . GLU A 1 74 ? -2.442 -14.303 -8.865 1.00 75.88 74 GLU A C 1
ATOM 599 O O . GLU A 1 74 ? -2.923 -14.160 -9.991 1.00 75.88 74 GLU A O 1
ATOM 604 N N . TRP A 1 75 ? -1.374 -13.600 -8.461 1.00 75.94 75 TRP A N 1
ATOM 605 C CA . TRP A 1 75 ? -0.776 -12.556 -9.301 1.00 75.94 75 TRP A CA 1
ATOM 606 C C . TRP A 1 75 ? -0.218 -13.117 -10.609 1.00 75.94 75 TRP A C 1
ATOM 608 O O . TRP A 1 75 ? -0.561 -12.615 -11.678 1.00 75.94 75 TRP A O 1
ATOM 618 N N . ARG A 1 76 ? 0.564 -14.204 -10.531 1.00 75.44 76 ARG A N 1
ATOM 619 C CA . ARG A 1 76 ? 1.165 -14.863 -11.708 1.00 75.44 76 ARG A CA 1
ATOM 620 C C . ARG A 1 76 ? 0.123 -15.336 -12.724 1.00 75.44 76 ARG A C 1
ATOM 622 O O . ARG A 1 76 ? 0.431 -15.500 -13.899 1.00 75.44 76 ARG A O 1
ATOM 629 N N . THR A 1 77 ? -1.112 -15.541 -12.275 1.00 81.38 77 THR A N 1
ATOM 630 C CA . THR A 1 77 ? -2.226 -15.927 -13.144 1.00 81.38 77 THR A CA 1
ATOM 631 C C . THR A 1 77 ? -2.832 -14.716 -13.862 1.00 81.38 77 THR A C 1
ATOM 633 O O . THR A 1 77 ? -3.242 -14.831 -15.013 1.00 81.38 77 THR A O 1
ATOM 636 N N . GLN A 1 78 ? -2.890 -13.556 -13.200 1.00 81.25 78 GLN A N 1
ATOM 637 C CA . GLN A 1 78 ? -3.571 -12.357 -13.704 1.00 81.25 78 GLN A CA 1
ATOM 638 C C . GLN A 1 78 ? -2.681 -11.466 -14.574 1.00 81.25 78 GLN A C 1
ATOM 640 O O . GLN A 1 78 ? -3.173 -10.895 -15.544 1.00 81.25 78 GLN A O 1
ATOM 645 N N . CYS A 1 79 ? -1.406 -11.307 -14.206 1.00 83.19 79 CYS A N 1
ATOM 646 C CA . CYS A 1 79 ? -0.457 -10.438 -14.901 1.00 83.19 79 CYS A CA 1
ATOM 647 C C . CYS A 1 79 ? 0.876 -11.175 -15.077 1.00 83.19 79 CYS A C 1
ATOM 649 O O . CYS A 1 79 ? 1.555 -11.463 -14.091 1.00 83.19 79 CYS A O 1
ATOM 651 N N . LYS A 1 80 ? 1.222 -11.507 -16.324 1.00 82.81 80 LYS A N 1
ATOM 652 C CA . LYS A 1 80 ? 2.392 -12.318 -16.690 1.00 82.81 80 LYS A CA 1
ATOM 653 C C . LYS A 1 80 ? 3.585 -11.482 -17.145 1.00 82.81 80 LYS A C 1
ATOM 655 O O . LYS A 1 80 ? 4.699 -11.986 -17.114 1.00 82.81 80 LYS A O 1
ATOM 660 N N . SER A 1 81 ? 3.381 -10.215 -17.512 1.00 80.75 81 SER A N 1
ATOM 661 C CA . SER A 1 81 ? 4.437 -9.335 -18.027 1.00 80.75 81 SER A CA 1
ATOM 662 C C . SER A 1 81 ? 5.473 -8.928 -16.967 1.00 80.75 81 SER A C 1
ATOM 664 O O . SER A 1 81 ? 6.414 -8.193 -17.265 1.00 80.75 81 SER A O 1
ATOM 666 N N . LYS A 1 82 ? 5.228 -9.261 -15.696 1.00 80.12 82 LYS A N 1
ATOM 667 C CA . LYS A 1 82 ? 6.088 -8.935 -14.557 1.00 80.12 82 LYS A CA 1
ATOM 668 C C . LYS A 1 82 ? 6.102 -10.107 -13.581 1.00 80.12 82 LYS A C 1
ATOM 670 O O . LYS A 1 82 ? 5.044 -10.494 -13.081 1.00 80.12 82 LYS A O 1
ATOM 675 N N . ASP A 1 83 ? 7.285 -10.634 -13.279 1.00 83.50 83 ASP A N 1
ATOM 676 C CA . ASP A 1 83 ? 7.453 -11.724 -12.313 1.00 83.50 83 ASP A CA 1
ATOM 677 C C . ASP A 1 83 ? 7.570 -11.160 -10.883 1.00 83.50 83 ASP A C 1
ATOM 679 O O . ASP A 1 83 ? 8.492 -10.380 -10.612 1.00 83.50 83 ASP A O 1
ATOM 683 N N . PRO A 1 84 ? 6.645 -11.500 -9.960 1.00 87.12 84 PRO A N 1
ATOM 684 C CA . PRO A 1 84 ? 6.695 -11.021 -8.586 1.00 87.12 84 PRO A CA 1
ATOM 685 C C . PRO A 1 84 ? 7.727 -11.796 -7.753 1.00 87.12 84 PRO A C 1
ATOM 687 O O . PRO A 1 84 ? 7.614 -13.007 -7.542 1.00 87.12 84 PRO A O 1
ATOM 690 N N . ILE A 1 85 ? 8.679 -11.065 -7.181 1.00 88.19 85 ILE A N 1
ATOM 691 C CA . ILE A 1 85 ? 9.553 -11.504 -6.095 1.00 88.19 85 ILE A CA 1
ATOM 692 C C . ILE A 1 85 ? 8.925 -11.064 -4.773 1.00 88.19 85 ILE A C 1
ATOM 694 O O . ILE A 1 85 ? 8.661 -9.883 -4.556 1.00 88.19 85 ILE A O 1
ATOM 698 N N . VAL A 1 86 ? 8.690 -12.002 -3.858 1.00 88.56 86 VAL A N 1
ATOM 699 C CA . VAL A 1 86 ? 8.227 -11.680 -2.499 1.00 88.56 86 VAL A CA 1
ATOM 700 C C . VAL A 1 86 ? 9.350 -11.006 -1.719 1.00 88.56 86 VAL A C 1
ATOM 702 O O . VAL A 1 86 ? 10.431 -11.575 -1.590 1.00 88.56 86 VAL A O 1
ATOM 705 N N . ARG A 1 87 ? 9.098 -9.787 -1.229 1.00 89.88 87 ARG A N 1
ATOM 706 C CA . ARG A 1 87 ? 10.061 -9.029 -0.424 1.00 89.88 87 ARG A CA 1
ATOM 707 C C . ARG A 1 87 ? 9.813 -9.163 1.069 1.00 89.88 87 ARG A C 1
ATOM 709 O O . ARG A 1 87 ? 10.783 -9.349 1.792 1.00 89.88 87 ARG A O 1
ATOM 716 N N . ALA A 1 88 ? 8.559 -9.070 1.516 1.00 89.12 88 ALA A N 1
ATOM 717 C CA . ALA A 1 88 ? 8.164 -9.296 2.908 1.00 89.12 88 ALA A CA 1
ATOM 718 C C . ALA A 1 88 ? 6.649 -9.418 3.086 1.00 89.12 88 ALA A C 1
ATOM 720 O O . ALA A 1 88 ? 5.858 -9.023 2.219 1.00 89.12 88 ALA A O 1
ATOM 721 N N . PHE A 1 89 ? 6.289 -9.898 4.276 1.00 89.88 89 PHE A N 1
ATOM 722 C CA . PHE A 1 89 ? 4.968 -9.793 4.876 1.00 89.88 89 PHE A CA 1
ATOM 723 C C . PHE A 1 89 ? 5.056 -8.945 6.139 1.00 89.88 89 PHE A C 1
ATOM 725 O O . PHE A 1 89 ? 6.055 -9.001 6.851 1.00 89.88 89 PHE A O 1
ATOM 732 N N . PHE A 1 90 ? 4.000 -8.188 6.411 1.00 90.38 90 PHE A N 1
ATOM 733 C CA . PHE A 1 90 ? 3.899 -7.323 7.573 1.00 90.38 90 PHE A CA 1
ATOM 734 C C . PHE A 1 90 ? 2.601 -7.622 8.330 1.00 90.38 90 PHE A C 1
ATOM 736 O O . PHE A 1 90 ? 1.551 -7.748 7.684 1.00 90.38 90 PHE A O 1
ATOM 743 N N . PRO A 1 91 ? 2.630 -7.676 9.671 1.00 88.25 91 PRO A N 1
ATOM 744 C CA . PRO A 1 91 ? 3.804 -7.530 10.541 1.00 88.25 91 PRO A CA 1
ATOM 745 C C . PRO A 1 91 ? 4.830 -8.664 10.369 1.00 88.25 91 PRO A C 1
ATOM 747 O O . PRO A 1 91 ? 4.469 -9.808 10.081 1.00 88.25 91 PRO A O 1
ATOM 750 N N . SER A 1 92 ? 6.110 -8.320 10.522 1.00 78.56 92 SER A N 1
ATOM 751 C CA . SER A 1 92 ? 7.220 -9.280 10.512 1.00 78.56 92 SER A CA 1
ATOM 752 C C . SER A 1 92 ? 7.235 -10.058 11.831 1.00 78.56 92 SER A C 1
ATOM 754 O O . SER A 1 92 ? 6.922 -9.494 12.879 1.00 78.56 92 SER A O 1
ATOM 756 N N . SER A 1 93 ? 7.625 -11.337 11.818 1.00 63.56 93 SER A N 1
ATOM 757 C CA . SER A 1 93 ? 7.638 -12.159 13.044 1.00 63.56 93 SER A CA 1
ATOM 758 C C . SER A 1 93 ? 8.598 -11.641 14.126 1.00 63.56 93 SER A C 1
ATOM 760 O O . SER A 1 93 ? 8.403 -11.918 15.298 1.00 63.56 93 SER A O 1
ATOM 762 N N . SER A 1 94 ? 9.605 -10.843 13.759 1.00 57.12 94 SER A N 1
ATOM 763 C CA . SER A 1 94 ? 10.567 -10.242 14.692 1.00 57.12 94 SER A CA 1
ATOM 764 C C . SER A 1 94 ? 10.018 -9.066 15.508 1.00 57.12 94 SER A C 1
ATOM 766 O O . SER A 1 94 ? 10.710 -8.576 16.393 1.00 57.12 94 SER A O 1
ATOM 768 N N . THR A 1 95 ? 8.828 -8.555 15.180 1.00 52.22 95 THR A N 1
ATOM 769 C CA . THR A 1 95 ? 8.264 -7.341 15.799 1.00 52.22 95 THR A CA 1
ATOM 770 C C . THR A 1 95 ? 7.308 -7.655 16.957 1.00 52.22 95 THR A C 1
ATOM 772 O O . THR A 1 95 ? 6.859 -6.739 17.639 1.00 52.22 95 THR A O 1
ATOM 775 N N . ILE A 1 96 ? 6.980 -8.929 17.191 1.00 53.41 96 ILE A N 1
ATOM 776 C CA . ILE A 1 96 ? 6.086 -9.373 18.267 1.00 53.41 96 ILE A CA 1
ATOM 777 C C . ILE A 1 96 ? 6.836 -10.431 19.075 1.00 53.41 96 ILE A C 1
ATOM 779 O O . ILE A 1 96 ? 7.294 -11.409 18.492 1.00 53.41 96 ILE A O 1
ATOM 783 N N . ASP A 1 97 ? 6.988 -10.209 20.387 1.00 46.91 97 ASP A N 1
ATOM 784 C CA . ASP A 1 97 ? 7.744 -11.072 21.303 1.00 46.91 97 ASP A CA 1
ATOM 785 C C . ASP A 1 97 ? 7.481 -12.558 21.025 1.00 46.91 97 ASP A C 1
ATOM 787 O O . ASP A 1 97 ? 6.341 -13.026 21.106 1.00 46.91 97 ASP A O 1
ATOM 791 N N . SER A 1 98 ? 8.561 -13.269 20.693 1.00 45.47 98 SER A N 1
ATOM 792 C CA . SER A 1 98 ? 8.669 -14.615 20.109 1.00 45.47 98 SER A CA 1
ATOM 793 C C . SER A 1 98 ? 8.128 -15.773 20.967 1.00 45.47 98 SER A C 1
ATOM 795 O O . SER A 1 98 ? 8.759 -16.819 21.086 1.00 45.47 98 SER A O 1
ATOM 797 N N . SER A 1 99 ? 6.966 -15.605 21.587 1.00 47.19 99 SER A N 1
ATOM 798 C CA . SER A 1 99 ? 6.341 -16.576 22.491 1.00 47.19 99 SER A CA 1
ATOM 799 C C . SER A 1 99 ? 5.201 -17.375 21.849 1.00 47.19 99 SER A C 1
ATOM 801 O O . SER A 1 99 ? 4.668 -18.281 22.483 1.00 47.19 99 SER A O 1
ATOM 803 N N . SER A 1 100 ? 4.821 -17.091 20.596 1.00 49.22 100 SER A N 1
ATOM 804 C CA . SER A 1 100 ? 3.784 -17.864 19.902 1.00 49.22 100 SER A CA 1
ATOM 805 C C . SER A 1 100 ? 4.393 -18.989 19.061 1.00 49.22 100 SER A C 1
ATOM 807 O O . SER A 1 100 ? 4.965 -18.729 18.006 1.00 49.22 100 SER A O 1
ATOM 809 N N . GLU A 1 101 ? 4.200 -20.241 19.481 1.00 52.19 101 GLU A N 1
ATOM 810 C CA . GLU A 1 101 ? 4.639 -21.492 18.822 1.00 52.19 101 GLU A CA 1
ATOM 811 C C . GLU A 1 101 ? 4.013 -21.760 17.427 1.00 52.19 101 GLU A C 1
ATOM 813 O O . GLU A 1 101 ? 4.021 -22.889 16.944 1.00 52.19 101 GLU A O 1
ATOM 818 N N . ASN A 1 102 ? 3.439 -20.751 16.763 1.00 54.00 102 ASN A N 1
ATOM 819 C CA . ASN A 1 102 ? 2.574 -20.922 15.591 1.00 54.00 102 ASN A CA 1
ATOM 820 C C . ASN A 1 102 ? 2.979 -20.049 14.388 1.00 54.00 102 ASN A C 1
ATOM 822 O O . ASN A 1 102 ? 2.141 -19.671 13.565 1.00 54.00 102 ASN A O 1
ATOM 826 N N . ASP A 1 103 ? 4.263 -19.695 14.292 1.00 54.38 103 ASP A N 1
ATOM 827 C CA . ASP A 1 103 ? 4.808 -19.027 13.111 1.00 54.38 103 ASP A CA 1
ATOM 828 C C . ASP A 1 103 ? 4.827 -20.003 11.927 1.00 54.38 103 ASP A C 1
ATOM 830 O O . ASP A 1 103 ? 5.476 -21.049 11.949 1.00 54.38 103 ASP A O 1
ATOM 834 N N . THR A 1 104 ? 4.102 -19.660 10.860 1.00 55.28 104 THR A N 1
ATOM 835 C CA . THR A 1 104 ? 4.092 -20.463 9.632 1.00 55.28 104 THR A CA 1
ATOM 836 C C . THR A 1 104 ? 5.286 -20.078 8.765 1.00 55.28 104 THR A C 1
ATOM 838 O O . THR A 1 104 ? 5.377 -18.959 8.251 1.00 55.28 104 THR A O 1
ATOM 841 N N . SER A 1 105 ? 6.224 -21.013 8.606 1.00 51.94 105 SER A N 1
ATOM 842 C CA . SER A 1 105 ? 7.350 -20.893 7.682 1.00 51.94 105 SER A CA 1
ATOM 843 C C . SER A 1 105 ? 6.930 -21.345 6.279 1.00 51.94 105 SER A C 1
ATOM 845 O O . SER A 1 105 ? 6.252 -22.359 6.105 1.00 51.94 105 SER A O 1
ATOM 847 N N . TYR A 1 106 ? 7.302 -20.574 5.255 1.00 56.62 106 TYR A N 1
ATOM 848 C CA . TYR A 1 106 ? 6.936 -20.862 3.864 1.00 56.62 106 TYR A CA 1
ATOM 849 C C . TYR A 1 106 ? 8.135 -21.309 3.025 1.00 56.62 106 TYR A C 1
ATOM 851 O O . TYR A 1 106 ? 9.285 -20.983 3.314 1.00 56.62 106 TYR A O 1
ATOM 859 N N . ILE A 1 107 ? 7.833 -22.057 1.956 1.00 46.41 107 ILE A N 1
ATOM 860 C CA . ILE A 1 107 ? 8.698 -22.982 1.190 1.00 46.41 107 ILE A CA 1
ATOM 861 C C . ILE A 1 107 ? 9.735 -22.270 0.283 1.00 46.41 107 ILE A C 1
ATOM 863 O O . ILE A 1 107 ? 10.189 -22.810 -0.712 1.00 46.41 107 ILE A O 1
ATOM 867 N N . ASN A 1 108 ? 10.168 -21.065 0.660 1.00 47.81 108 ASN A N 1
ATOM 868 C CA . ASN A 1 108 ? 11.476 -20.519 0.270 1.00 47.81 108 ASN A CA 1
ATOM 869 C C . ASN A 1 108 ? 12.391 -20.301 1.492 1.00 47.81 108 ASN A C 1
ATOM 871 O O . ASN A 1 108 ? 13.376 -19.576 1.399 1.00 47.81 108 ASN A O 1
ATOM 875 N N . GLY A 1 109 ? 12.055 -20.890 2.647 1.00 46.00 109 GLY A N 1
ATOM 876 C CA . GLY A 1 109 ? 12.905 -21.044 3.835 1.00 46.00 109 GLY A CA 1
ATOM 877 C C . GLY A 1 109 ? 13.290 -19.767 4.590 1.00 46.00 109 GLY A C 1
ATOM 878 O O . GLY A 1 109 ? 13.694 -19.857 5.741 1.00 46.00 109 GLY A O 1
ATOM 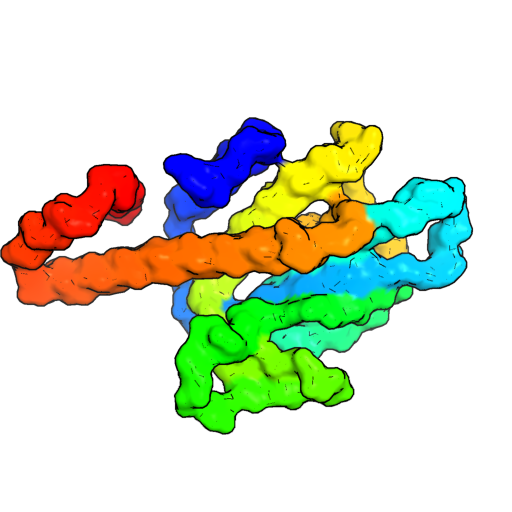879 N N . ALA A 1 110 ? 13.153 -18.587 3.984 1.00 53.12 110 ALA A N 1
ATOM 880 C CA . ALA A 1 110 ? 13.740 -17.347 4.491 1.00 53.12 110 ALA A CA 1
ATOM 881 C C . ALA A 1 110 ? 12.720 -16.316 5.002 1.00 53.12 110 ALA A C 1
ATOM 883 O O . ALA A 1 110 ? 13.121 -15.229 5.411 1.00 53.12 110 ALA A O 1
ATOM 884 N N . GLN A 1 111 ? 11.412 -16.601 4.948 1.00 58.66 111 GLN A N 1
ATOM 885 C CA . GLN A 1 111 ? 10.399 -15.602 5.288 1.00 58.66 111 GLN A CA 1
ATOM 886 C C . GLN A 1 111 ? 9.252 -16.189 6.113 1.00 58.66 111 GLN A C 1
ATOM 888 O O . GLN A 1 111 ? 8.485 -17.034 5.647 1.00 58.66 111 GLN A O 1
ATOM 893 N N . THR A 1 112 ? 9.166 -15.727 7.356 1.00 61.28 112 THR A N 1
ATOM 894 C CA . THR A 1 112 ? 8.144 -16.054 8.350 1.00 61.28 112 THR A CA 1
ATOM 895 C C . THR A 1 112 ? 7.029 -15.010 8.295 1.00 61.28 112 THR A C 1
ATOM 897 O O . THR A 1 112 ? 7.285 -13.805 8.256 1.00 61.28 112 THR A O 1
ATOM 900 N N . VAL A 1 113 ? 5.775 -15.462 8.262 1.00 63.84 113 VAL A N 1
ATOM 901 C CA . VAL A 1 113 ? 4.616 -14.581 8.469 1.00 63.84 113 VAL A CA 1
ATOM 902 C C . VAL A 1 113 ? 4.270 -14.651 9.945 1.00 63.84 113 VAL A C 1
ATOM 904 O O . VAL A 1 113 ? 4.118 -15.751 10.472 1.00 63.84 113 VAL A O 1
ATOM 907 N N . CYS A 1 114 ? 4.138 -13.499 10.599 1.00 67.44 114 CYS A N 1
ATOM 908 C CA . CYS A 1 114 ? 3.725 -13.466 11.995 1.00 67.44 114 CYS A CA 1
ATOM 909 C C . CYS A 1 114 ? 2.362 -14.156 12.175 1.00 67.44 114 CYS A C 1
ATOM 911 O O . CYS A 1 114 ? 1.420 -13.919 11.408 1.00 67.44 114 CYS A O 1
ATOM 913 N N . SER A 1 115 ? 2.244 -14.979 13.216 1.00 63.81 115 SER A N 1
ATOM 914 C CA . SER A 1 115 ? 0.983 -15.621 13.610 1.00 63.81 115 SER A CA 1
ATOM 915 C C . SER A 1 115 ? -0.162 -14.615 13.840 1.00 63.81 115 SER A C 1
ATOM 917 O O . SER A 1 115 ? -1.324 -14.928 13.575 1.00 63.81 115 SER A O 1
ATOM 919 N N . ASN A 1 116 ? 0.160 -13.374 14.227 1.00 76.56 116 ASN A N 1
ATOM 920 C CA . ASN A 1 116 ? -0.804 -12.325 14.549 1.00 76.56 116 ASN A CA 1
ATOM 921 C C . ASN A 1 116 ? -0.796 -11.197 13.505 1.00 76.56 116 ASN A C 1
ATOM 923 O O . ASN A 1 116 ? 0.084 -10.340 13.489 1.00 76.56 116 ASN A O 1
ATOM 927 N N . GLY A 1 117 ? -1.813 -11.165 12.640 1.00 82.81 117 GLY A N 1
ATOM 928 C CA . GLY A 1 117 ? -2.079 -10.008 11.778 1.00 82.81 117 GLY A CA 1
ATOM 929 C C . GLY A 1 117 ? -2.582 -8.787 12.563 1.00 82.81 117 GLY A C 1
ATOM 930 O O . GLY A 1 117 ? -2.762 -8.831 13.779 1.00 82.81 117 GLY A O 1
ATOM 931 N N . ILE A 1 118 ? -2.871 -7.690 11.860 1.00 86.75 118 ILE A N 1
ATOM 932 C CA . ILE A 1 118 ? -3.293 -6.419 12.475 1.00 86.75 118 ILE A CA 1
ATOM 933 C C . ILE A 1 118 ? -4.734 -6.092 12.070 1.00 86.75 118 ILE A C 1
ATOM 935 O O . ILE A 1 118 ? -5.151 -6.303 10.927 1.00 86.75 118 ILE A O 1
ATOM 939 N N . LYS A 1 119 ? -5.518 -5.573 13.020 1.00 88.06 119 LYS A N 1
ATOM 940 C CA . LYS A 1 119 ? -6.841 -4.988 12.747 1.00 88.06 119 LYS A CA 1
ATOM 941 C C . LYS A 1 119 ? -6.701 -3.705 11.932 1.00 88.06 119 LYS A C 1
ATOM 943 O O . LYS A 1 119 ? -5.659 -3.066 11.936 1.00 88.06 119 LYS A O 1
ATOM 948 N N . TYR A 1 120 ? -7.762 -3.283 11.252 1.00 88.94 120 TYR A N 1
ATOM 949 C CA . TYR A 1 120 ? -7.741 -2.036 10.471 1.00 88.94 120 TYR A CA 1
ATOM 950 C C . TYR A 1 120 ? -6.707 -2.015 9.324 1.00 88.94 120 TYR A C 1
ATOM 952 O O . TYR A 1 120 ? -6.303 -0.955 8.834 1.00 88.94 120 TYR A O 1
ATOM 960 N N . HIS A 1 121 ? -6.285 -3.201 8.874 1.00 90.81 121 HIS A N 1
ATOM 961 C CA . HIS A 1 121 ? -5.285 -3.404 7.829 1.00 90.81 121 HIS A CA 1
ATOM 962 C C . HIS A 1 121 ? -5.635 -2.716 6.496 1.00 90.81 121 HIS A C 1
ATOM 964 O O . HIS A 1 121 ? -4.733 -2.411 5.718 1.00 90.81 121 HIS A O 1
ATOM 970 N N . ARG A 1 122 ? -6.916 -2.425 6.209 1.00 92.19 122 ARG A N 1
ATOM 971 C CA . ARG A 1 122 ? -7.299 -1.661 5.006 1.00 92.19 122 ARG A CA 1
ATOM 972 C C . ARG A 1 122 ? -6.919 -0.192 5.129 1.00 92.19 122 ARG A C 1
ATOM 974 O O . ARG A 1 122 ? -6.456 0.393 4.154 1.00 92.19 122 ARG A O 1
ATOM 981 N N . LYS A 1 123 ? -7.116 0.410 6.307 1.00 91.62 123 LYS A N 1
ATOM 982 C CA . LYS A 1 123 ? -6.709 1.802 6.543 1.00 91.62 123 LYS A CA 1
ATOM 983 C C . LYS A 1 123 ? -5.181 1.912 6.555 1.00 91.62 123 LYS A C 1
ATOM 985 O O . LYS A 1 123 ? -4.640 2.859 5.991 1.00 91.62 123 LYS A O 1
ATOM 990 N N . TRP A 1 124 ? -4.502 0.901 7.097 1.00 93.88 124 TRP A N 1
ATOM 991 C CA . TRP A 1 124 ? -3.048 0.768 7.010 1.00 93.88 124 TRP A CA 1
ATOM 992 C C . TRP A 1 124 ? -2.533 0.710 5.582 1.00 93.88 124 TRP A C 1
ATOM 994 O O . TRP A 1 124 ? -1.738 1.567 5.197 1.00 93.88 124 TRP A O 1
ATOM 1004 N N . GLU A 1 125 ? -3.060 -0.204 4.767 1.00 95.62 125 GLU A N 1
ATOM 1005 C CA . GLU A 1 125 ? -2.744 -0.254 3.340 1.00 95.62 125 GLU A CA 1
ATOM 1006 C C . GLU A 1 125 ? -2.977 1.111 2.684 1.00 95.62 125 GLU A C 1
ATOM 1008 O O . GLU A 1 125 ? -2.129 1.604 1.948 1.00 95.62 125 GLU A O 1
ATOM 1013 N N . ARG A 1 126 ? -4.110 1.762 2.968 1.00 95.62 126 ARG A N 1
ATOM 1014 C CA . ARG A 1 126 ? -4.464 3.018 2.311 1.00 95.62 126 ARG A CA 1
ATOM 1015 C C . ARG A 1 126 ? -3.459 4.136 2.586 1.00 95.62 126 ARG A C 1
ATOM 1017 O O . ARG A 1 126 ? -3.102 4.835 1.640 1.00 95.62 126 ARG A O 1
ATOM 1024 N N . LEU A 1 127 ? -3.009 4.303 3.830 1.00 96.00 127 LEU A N 1
ATOM 1025 C CA . LEU A 1 127 ? -2.001 5.314 4.177 1.00 96.00 127 LEU A CA 1
ATOM 1026 C C . LEU A 1 127 ? -0.657 5.018 3.505 1.00 96.00 127 LEU A C 1
ATOM 1028 O O . LEU A 1 127 ? -0.063 5.917 2.910 1.00 96.00 127 LEU A O 1
ATOM 1032 N N . VAL A 1 128 ? -0.248 3.746 3.493 1.00 97.06 128 VAL A N 1
ATOM 1033 C CA . VAL A 1 128 ? 0.959 3.291 2.792 1.00 97.06 128 VAL A CA 1
ATOM 1034 C C . VAL A 1 128 ? 0.893 3.618 1.298 1.00 97.06 128 VAL A C 1
ATOM 1036 O O . VAL A 1 128 ? 1.818 4.217 0.754 1.00 97.06 128 VAL A O 1
ATOM 1039 N N . LEU A 1 129 ? -0.211 3.272 0.630 1.00 96.81 129 LEU A N 1
ATOM 1040 C CA . LEU A 1 129 ? -0.385 3.512 -0.805 1.00 96.81 129 LEU A CA 1
ATOM 1041 C C . LEU A 1 129 ? -0.404 5.007 -1.148 1.00 96.81 129 LEU A C 1
ATOM 1043 O O . LEU A 1 129 ? 0.131 5.402 -2.182 1.00 96.81 129 LEU A O 1
ATOM 1047 N N . LEU A 1 130 ? -1.016 5.842 -0.301 1.00 96.38 130 LEU A N 1
ATOM 1048 C CA . LEU A 1 130 ? -1.030 7.293 -0.498 1.00 96.38 130 LEU A CA 1
ATOM 1049 C C . LEU A 1 130 ? 0.384 7.871 -0.435 1.00 96.38 130 LEU A C 1
ATOM 1051 O O . LEU A 1 130 ? 0.773 8.619 -1.329 1.00 96.38 130 LEU A O 1
ATOM 1055 N N . GLU A 1 131 ? 1.169 7.505 0.574 1.00 96.19 131 GLU A N 1
ATOM 1056 C CA . GLU A 1 131 ? 2.524 8.035 0.706 1.00 96.19 131 GLU A CA 1
ATOM 1057 C C . GLU A 1 131 ? 3.465 7.515 -0.383 1.00 96.19 131 GLU A C 1
ATOM 1059 O O . GLU A 1 131 ? 4.186 8.305 -0.992 1.00 96.19 131 GLU A O 1
ATOM 1064 N N . LEU A 1 132 ? 3.397 6.220 -0.714 1.00 95.44 132 LEU A N 1
ATOM 1065 C CA . LEU A 1 132 ? 4.168 5.656 -1.826 1.00 95.44 132 LEU A CA 1
ATOM 1066 C C . LEU A 1 132 ? 3.830 6.319 -3.162 1.00 95.44 132 LEU A C 1
ATOM 1068 O O . LEU A 1 132 ? 4.725 6.507 -3.981 1.00 95.44 132 LEU A O 1
ATOM 1072 N N . SER A 1 133 ? 2.575 6.729 -3.374 1.00 93.56 133 SER A N 1
ATOM 1073 C CA . SER A 1 133 ? 2.206 7.481 -4.578 1.00 93.56 133 SER A CA 1
ATOM 1074 C C . SER A 1 133 ? 2.909 8.840 -4.663 1.00 93.56 133 SER A C 1
ATOM 1076 O O . SER A 1 133 ? 3.298 9.258 -5.753 1.00 93.56 133 SER A O 1
ATOM 1078 N N . GLY A 1 134 ? 3.138 9.496 -3.520 1.00 93.31 134 GLY A N 1
ATOM 1079 C CA . GLY A 1 134 ? 3.911 10.734 -3.451 1.00 93.31 134 GLY A CA 1
ATOM 1080 C C . GLY A 1 134 ? 5.375 10.508 -3.800 1.00 93.31 134 GLY A C 1
ATOM 1081 O O . GLY A 1 134 ? 5.898 11.183 -4.682 1.00 93.31 134 GLY A O 1
ATOM 1082 N N . TRP A 1 135 ? 6.006 9.501 -3.198 1.00 93.00 135 TRP A N 1
ATOM 1083 C CA . TRP A 1 135 ? 7.396 9.157 -3.509 1.00 93.00 135 TRP A CA 1
ATOM 1084 C C . TRP A 1 135 ? 7.595 8.726 -4.963 1.00 93.00 135 TRP A C 1
ATOM 1086 O O . TRP A 1 135 ? 8.547 9.156 -5.609 1.00 93.00 135 TRP A O 1
ATOM 1096 N N . ALA A 1 136 ? 6.665 7.944 -5.513 1.00 90.50 136 ALA A N 1
ATOM 1097 C CA . ALA A 1 136 ? 6.691 7.566 -6.921 1.00 90.50 136 ALA A CA 1
ATOM 1098 C C . ALA A 1 136 ? 6.603 8.789 -7.850 1.00 90.50 136 ALA A C 1
ATOM 1100 O O . ALA A 1 136 ? 7.277 8.814 -8.873 1.00 90.50 136 ALA A O 1
ATOM 1101 N N . SER A 1 137 ? 5.827 9.819 -7.484 1.00 89.31 137 SER A N 1
ATOM 1102 C CA . SER A 1 137 ? 5.737 11.064 -8.266 1.00 89.31 137 SER A CA 1
ATOM 1103 C C . SER A 1 137 ? 7.019 11.897 -8.246 1.00 89.31 137 SER A C 1
ATOM 1105 O O . SER A 1 137 ? 7.324 12.570 -9.225 1.00 89.31 137 SER A O 1
ATOM 1107 N N . ILE A 1 138 ? 7.773 11.849 -7.143 1.00 88.19 138 ILE A N 1
ATOM 1108 C CA . ILE A 1 138 ? 9.051 12.560 -7.006 1.00 88.19 138 ILE A CA 1
ATOM 1109 C C . ILE A 1 138 ? 10.135 11.831 -7.805 1.00 88.19 138 ILE A C 1
ATOM 1111 O O . ILE A 1 138 ? 10.961 12.457 -8.461 1.00 88.19 138 ILE A O 1
ATOM 1115 N N . HIS A 1 139 ? 10.134 10.497 -7.755 1.00 81.44 139 HIS A N 1
ATOM 1116 C CA . HIS A 1 139 ? 11.136 9.672 -8.428 1.00 81.44 139 HIS A CA 1
ATOM 1117 C C . HIS A 1 139 ? 10.850 9.443 -9.918 1.00 81.44 139 HIS A C 1
ATOM 1119 O O . HIS A 1 139 ? 11.738 8.973 -10.627 1.00 81.44 139 HIS A O 1
ATOM 1125 N N . SER A 1 140 ? 9.653 9.771 -10.417 1.00 73.44 140 SER A N 1
ATOM 1126 C CA . SER A 1 140 ? 9.368 9.721 -11.850 1.00 73.44 140 SER A CA 1
ATOM 1127 C C . SER A 1 140 ? 10.023 10.906 -12.565 1.00 73.44 140 SER A C 1
ATOM 1129 O O . SER A 1 140 ? 9.584 12.045 -12.416 1.00 73.44 140 SER A O 1
ATOM 1131 N N . HIS A 1 141 ? 11.041 10.636 -13.387 1.00 57.62 141 HIS A N 1
ATOM 1132 C CA . HIS A 1 141 ? 11.732 11.643 -14.210 1.00 57.62 141 HIS A CA 1
ATOM 1133 C C . HIS A 1 141 ? 10.805 12.367 -15.201 1.00 57.62 141 HIS A C 1
ATOM 1135 O O . HIS A 1 141 ? 11.056 13.506 -15.587 1.00 57.62 141 HIS A O 1
ATOM 1141 N N . SER A 1 142 ? 9.695 11.730 -15.573 1.00 53.78 142 SER A N 1
ATOM 1142 C CA . SER A 1 142 ? 8.591 12.371 -16.274 1.00 53.78 142 SER A CA 1
ATOM 1143 C C . SER A 1 142 ? 7.571 12.808 -15.228 1.00 53.78 142 SER A C 1
ATOM 1145 O O . SER A 1 142 ? 6.900 11.960 -14.649 1.00 53.78 142 SER A O 1
ATOM 1147 N N . GLY A 1 143 ? 7.440 14.113 -14.966 1.00 46.19 143 GLY A N 1
ATOM 1148 C CA . GLY A 1 143 ? 6.526 14.703 -13.966 1.00 46.19 143 GLY A CA 1
ATOM 1149 C C . GLY A 1 143 ? 5.025 14.441 -14.188 1.00 46.19 143 GLY A C 1
ATOM 1150 O O . GLY A 1 143 ? 4.178 15.147 -13.647 1.00 46.19 143 GLY A O 1
ATOM 1151 N N . THR A 1 144 ? 4.677 13.435 -14.991 1.00 46.47 144 THR A N 1
ATOM 1152 C CA . THR A 1 144 ? 3.331 12.921 -15.190 1.00 46.47 144 THR A CA 1
ATOM 1153 C C . THR A 1 144 ? 3.296 11.470 -14.714 1.00 46.47 144 THR A C 1
ATOM 1155 O O . THR A 1 144 ? 3.736 10.566 -15.424 1.00 46.47 144 THR A O 1
ATOM 1158 N N . LEU A 1 145 ? 2.698 11.227 -13.540 1.00 54.31 145 LEU A N 1
ATOM 1159 C CA . LEU A 1 145 ? 2.208 9.902 -13.141 1.00 54.31 145 LEU A CA 1
ATOM 1160 C C . LEU A 1 145 ? 1.066 9.497 -14.086 1.00 54.31 145 LEU A C 1
ATOM 1162 O O . LEU A 1 145 ? -0.114 9.508 -13.722 1.00 54.31 145 LEU A O 1
ATOM 1166 N N . SER A 1 146 ? 1.392 9.190 -15.340 1.00 56.16 146 SER A N 1
ATOM 1167 C CA . SER A 1 146 ? 0.433 8.574 -16.238 1.00 56.16 146 SER A CA 1
ATOM 1168 C C . SER A 1 146 ? 0.051 7.241 -15.600 1.00 56.16 146 SER A C 1
ATOM 1170 O O . SER A 1 146 ? 0.894 6.406 -15.281 1.00 56.16 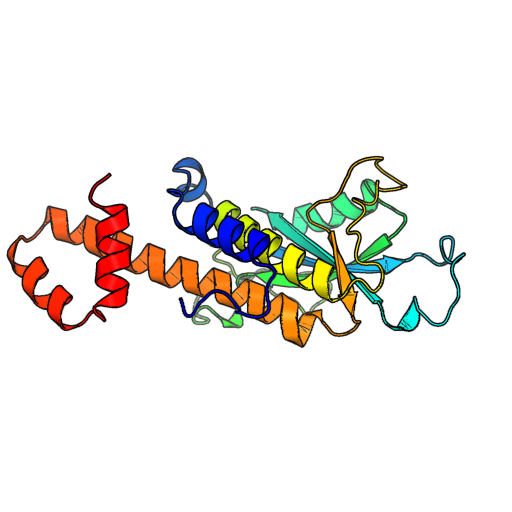146 SER A O 1
ATOM 1172 N N . LYS A 1 147 ? -1.236 7.077 -15.288 1.00 70.19 147 LYS A N 1
ATOM 1173 C CA . LYS A 1 147 ? -1.757 5.821 -14.751 1.00 70.19 147 LYS A CA 1
ATOM 1174 C C . LYS A 1 147 ? -1.580 4.760 -15.833 1.00 70.19 147 LYS A C 1
ATOM 1176 O O . LYS A 1 147 ? -2.400 4.674 -16.744 1.00 70.19 147 LYS A O 1
ATOM 1181 N N . ILE A 1 148 ? -0.497 3.993 -15.749 1.00 76.19 148 ILE A N 1
ATOM 1182 C CA . ILE A 1 148 ? -0.167 2.979 -16.747 1.00 76.19 148 ILE A CA 1
ATOM 1183 C C . ILE A 1 148 ? -1.233 1.885 -16.687 1.00 76.19 148 ILE A C 1
ATOM 1185 O O . ILE A 1 148 ? -1.45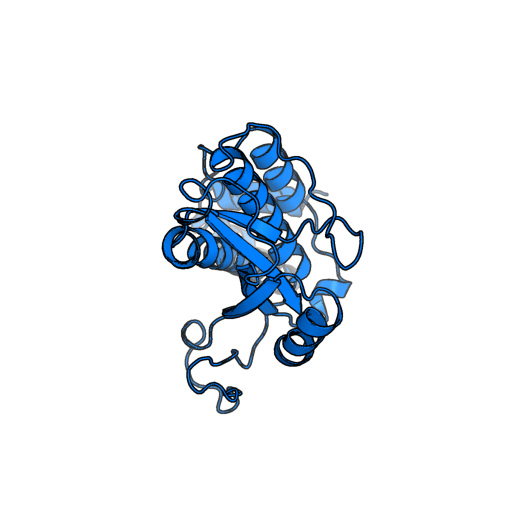6 1.252 -15.651 1.00 76.19 148 ILE A O 1
ATOM 1189 N N . VAL A 1 149 ? -1.907 1.672 -17.815 1.00 85.25 149 VAL A N 1
ATOM 1190 C CA . VAL A 1 149 ? -2.833 0.555 -17.982 1.00 85.25 149 VAL A CA 1
ATOM 1191 C C . VAL A 1 149 ? -2.013 -0.722 -18.107 1.00 85.25 149 VAL A C 1
ATOM 1193 O O . VAL A 1 149 ? -1.110 -0.816 -18.935 1.00 85.25 149 VAL A O 1
ATOM 1196 N N . CYS A 1 150 ? -2.327 -1.718 -17.283 1.00 86.00 150 CYS A N 1
ATOM 1197 C CA . CYS A 1 150 ? -1.647 -3.003 -17.312 1.00 86.00 150 CYS A CA 1
ATOM 1198 C C . CYS A 1 150 ? -1.810 -3.672 -18.686 1.00 86.00 150 CYS A C 1
ATOM 1200 O O . CYS A 1 150 ? -2.952 -3.847 -19.128 1.00 86.00 150 CYS A O 1
ATOM 1202 N N . PRO A 1 151 ? -0.721 -4.095 -19.354 1.00 85.06 151 PRO A N 1
ATOM 1203 C CA . PRO A 1 151 ? -0.821 -4.748 -20.654 1.00 85.06 151 PRO A CA 1
ATOM 1204 C C . PRO A 1 151 ? -1.549 -6.094 -20.571 1.00 85.06 151 PRO A C 1
ATOM 1206 O O . PRO A 1 151 ? -2.248 -6.443 -21.522 1.00 85.06 151 PRO A O 1
ATOM 1209 N N . ASP A 1 152 ? -1.464 -6.788 -19.433 1.00 87.31 152 ASP A N 1
ATOM 1210 C CA . ASP A 1 152 ? -2.063 -8.109 -19.242 1.00 87.31 152 ASP A CA 1
ATOM 1211 C C . ASP A 1 152 ? -3.560 -8.028 -18.924 1.00 87.31 152 ASP A C 1
ATOM 1213 O O . ASP A 1 152 ? -4.393 -8.550 -19.660 1.00 87.31 152 ASP A O 1
ATOM 1217 N N . CYS A 1 153 ? -3.924 -7.346 -17.832 1.00 87.75 153 CYS A N 1
ATOM 1218 C CA . CYS A 1 153 ? -5.299 -7.359 -17.325 1.00 87.75 153 CYS A CA 1
ATOM 1219 C C . CYS A 1 153 ? -6.128 -6.123 -17.707 1.00 87.75 153 CYS A C 1
ATOM 1221 O O . CYS A 1 153 ? -7.296 -6.031 -17.326 1.00 87.75 153 CYS A O 1
ATOM 1223 N N . LYS A 1 154 ? -5.530 -5.159 -18.423 1.00 87.81 154 LYS A N 1
ATOM 1224 C CA . LYS A 1 154 ? -6.149 -3.899 -18.881 1.00 87.81 154 LYS A CA 1
ATOM 1225 C C . LYS A 1 154 ? -6.712 -3.002 -17.770 1.00 87.81 154 LYS A C 1
ATOM 1227 O O . LYS A 1 154 ? -7.469 -2.074 -18.044 1.00 87.81 154 LYS A O 1
ATOM 1232 N N . LYS A 1 155 ? -6.330 -3.241 -16.512 1.00 88.94 155 LYS A N 1
ATOM 1233 C CA . LYS A 1 155 ? -6.695 -2.407 -15.357 1.00 88.94 155 LYS A CA 1
ATOM 1234 C C . LYS A 1 155 ? -5.574 -1.438 -15.006 1.00 88.94 155 LYS A C 1
ATOM 1236 O O . LYS A 1 155 ? -4.411 -1.666 -15.328 1.00 88.94 155 LYS A O 1
ATOM 1241 N N . ILE A 1 156 ? -5.933 -0.376 -14.294 1.00 88.31 156 ILE A N 1
ATOM 1242 C CA . ILE A 1 156 ? -4.968 0.509 -13.644 1.00 88.31 156 ILE A CA 1
ATOM 1243 C C . ILE A 1 156 ? -4.664 -0.070 -12.263 1.00 88.31 156 ILE A C 1
ATOM 1245 O O . ILE A 1 156 ? -5.559 -0.144 -11.419 1.00 88.31 156 ILE A O 1
ATOM 1249 N 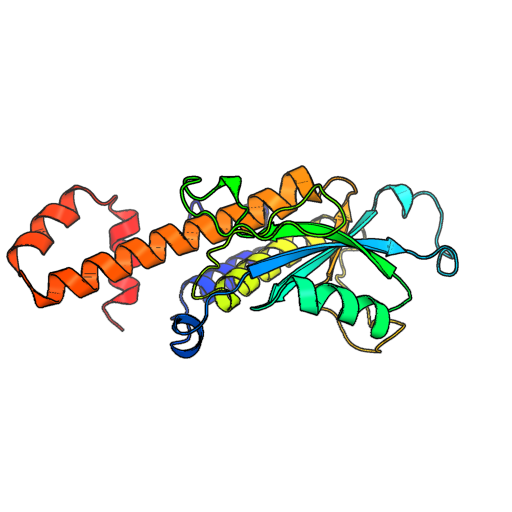N . HIS A 1 157 ? -3.411 -0.457 -12.031 1.00 88.25 157 HIS A N 1
ATOM 1250 C CA . HIS A 1 157 ? -2.951 -0.882 -10.712 1.00 88.25 157 HIS A CA 1
ATOM 1251 C C . HIS A 1 157 ? -2.509 0.336 -9.910 1.00 88.25 157 HIS A C 1
ATOM 1253 O O . HIS A 1 157 ? -1.425 0.870 -10.121 1.00 88.25 157 HIS A O 1
ATOM 1259 N N . THR A 1 158 ? -3.352 0.786 -8.985 1.00 90.69 158 THR A N 1
ATOM 1260 C CA . THR A 1 158 ? -3.011 1.884 -8.062 1.00 90.69 158 THR A CA 1
ATOM 1261 C C . THR A 1 158 ? -2.048 1.450 -6.964 1.00 90.69 158 THR A C 1
ATOM 1263 O O . THR A 1 158 ? -1.567 2.268 -6.191 1.00 90.69 158 THR A O 1
ATOM 1266 N N . GLU A 1 159 ? -1.834 0.145 -6.861 1.00 92.25 159 GLU A N 1
ATOM 1267 C CA . GLU A 1 159 ? -1.030 -0.505 -5.846 1.00 92.25 159 GLU A CA 1
ATOM 1268 C C . GLU A 1 159 ? 0.366 -0.917 -6.341 1.00 92.25 159 GLU A C 1
ATOM 1270 O O . GLU A 1 159 ? 1.059 -1.664 -5.652 1.00 92.25 159 GLU A O 1
ATOM 1275 N N . ILE A 1 160 ? 0.754 -0.470 -7.543 1.00 90.81 160 ILE A N 1
ATOM 1276 C CA . ILE A 1 160 ? 2.077 -0.682 -8.138 1.00 90.81 160 ILE A CA 1
ATOM 1277 C C . ILE A 1 160 ? 2.739 0.672 -8.362 1.00 90.81 160 ILE A C 1
ATOM 1279 O O . ILE A 1 160 ? 2.167 1.550 -9.004 1.00 90.81 160 ILE A O 1
ATOM 1283 N N . PHE A 1 161 ? 3.963 0.805 -7.872 1.00 90.88 161 PHE A N 1
ATOM 1284 C CA . PHE A 1 161 ? 4.749 2.029 -7.907 1.00 90.88 161 PHE A CA 1
ATOM 1285 C C . PHE A 1 161 ? 6.066 1.772 -8.626 1.00 90.88 161 PHE A C 1
ATOM 1287 O O . PHE A 1 161 ? 6.716 0.760 -8.374 1.00 90.88 161 PHE A O 1
ATOM 1294 N N . GLN A 1 162 ? 6.465 2.683 -9.507 1.00 89.00 162 GLN A N 1
ATOM 1295 C CA . GLN A 1 162 ? 7.807 2.693 -10.079 1.00 89.00 162 GLN A CA 1
ATOM 1296 C C . GLN A 1 162 ? 8.707 3.526 -9.163 1.00 89.00 162 GLN A C 1
ATOM 1298 O O . GLN A 1 162 ? 8.367 4.659 -8.826 1.00 89.00 162 GLN A O 1
ATOM 1303 N N . LEU A 1 163 ? 9.813 2.947 -8.709 1.00 88.62 163 LEU A N 1
ATOM 1304 C CA . LEU A 1 163 ? 10.755 3.552 -7.766 1.00 88.62 163 LEU A CA 1
ATOM 1305 C C . LEU A 1 163 ? 12.186 3.245 -8.206 1.00 88.62 163 LEU A C 1
ATOM 1307 O O . LEU A 1 163 ? 12.401 2.388 -9.057 1.00 88.62 163 LEU A O 1
ATOM 1311 N N . ARG A 1 164 ? 13.178 3.892 -7.590 1.00 88.19 164 ARG A N 1
ATOM 1312 C CA . ARG A 1 164 ? 14.585 3.538 -7.811 1.00 88.19 164 ARG A CA 1
ATOM 1313 C C . ARG A 1 164 ? 14.895 2.149 -7.258 1.00 88.19 164 ARG A C 1
ATOM 1315 O O . ARG A 1 164 ? 14.380 1.764 -6.204 1.00 88.19 164 ARG A O 1
ATOM 1322 N N . LYS A 1 165 ? 15.761 1.398 -7.919 1.00 87.38 165 LYS A N 1
ATOM 1323 C CA . LYS A 1 165 ? 16.281 0.119 -7.436 1.00 87.38 165 LYS A CA 1
ATOM 1324 C C . LYS A 1 165 ? 16.881 0.285 -6.035 1.00 87.38 165 LYS A C 1
ATOM 1326 O O . LYS A 1 165 ? 17.501 1.296 -5.726 1.00 87.38 165 LYS A O 1
ATOM 1331 N N . GLY A 1 166 ? 16.635 -0.682 -5.152 1.00 87.94 166 GLY A N 1
ATOM 1332 C CA . GLY A 1 166 ? 17.031 -0.593 -3.739 1.00 87.94 166 GLY A CA 1
ATOM 1333 C C . GLY A 1 166 ? 16.076 0.213 -2.844 1.00 87.94 166 GLY A C 1
ATOM 1334 O O . GLY A 1 166 ? 16.172 0.095 -1.623 1.00 87.94 166 GLY A O 1
ATOM 1335 N N . SER A 1 167 ? 15.083 0.925 -3.404 1.00 91.25 167 SER A N 1
ATOM 1336 C CA . SER A 1 167 ? 14.082 1.680 -2.618 1.00 91.25 167 SER A CA 1
ATOM 1337 C C . SER A 1 167 ? 13.288 0.811 -1.642 1.00 91.25 167 SER A C 1
ATOM 1339 O O . SER A 1 167 ? 12.704 1.329 -0.695 1.00 91.25 167 SER A O 1
ATOM 1341 N N . TYR A 1 168 ? 13.242 -0.509 -1.845 1.00 93.00 168 TYR A N 1
ATOM 1342 C CA . TYR A 1 168 ? 12.541 -1.396 -0.926 1.00 93.00 168 TYR A CA 1
ATOM 1343 C C . TYR A 1 168 ? 13.065 -1.280 0.518 1.00 93.00 168 TYR A C 1
ATOM 1345 O O . TYR A 1 168 ? 12.267 -1.048 1.424 1.00 93.00 168 TYR A O 1
ATOM 1353 N N . GLU A 1 169 ? 14.381 -1.394 0.727 1.00 93.25 169 GLU A N 1
ATOM 1354 C CA . GLU A 1 169 ? 14.965 -1.412 2.079 1.00 93.25 169 GLU A CA 1
ATOM 1355 C C . GLU A 1 169 ? 14.983 -0.026 2.727 1.00 93.25 169 GLU A C 1
ATOM 1357 O O . GLU A 1 169 ? 14.751 0.098 3.925 1.00 93.25 169 GLU A O 1
ATOM 1362 N N . VAL A 1 170 ? 15.245 1.020 1.939 1.00 93.12 170 VAL A N 1
ATOM 1363 C CA . VAL A 1 170 ? 15.463 2.379 2.465 1.00 93.12 170 VAL A CA 1
ATOM 1364 C C . VAL A 1 170 ? 14.188 3.215 2.558 1.00 93.12 170 VAL A C 1
ATOM 1366 O O . VAL A 1 170 ? 14.150 4.176 3.317 1.00 93.12 170 VAL A O 1
ATOM 1369 N N . LEU A 1 171 ? 13.148 2.865 1.796 1.00 94.25 171 LEU A N 1
ATOM 1370 C CA . LEU A 1 171 ? 11.915 3.645 1.712 1.00 94.25 171 LEU A CA 1
ATOM 1371 C C . LEU A 1 171 ? 10.679 2.794 1.997 1.00 94.25 171 LEU A C 1
ATOM 1373 O O . LEU A 1 171 ? 9.935 3.086 2.927 1.00 94.25 171 LEU A O 1
ATOM 1377 N N . VAL A 1 172 ? 10.437 1.747 1.204 1.00 95.31 172 VAL A N 1
ATOM 1378 C CA . VAL A 1 172 ? 9.147 1.033 1.224 1.00 95.31 172 VAL A CA 1
ATOM 1379 C C . VAL A 1 172 ? 8.925 0.318 2.552 1.00 95.31 172 VAL A C 1
ATOM 1381 O O . VAL A 1 172 ? 7.867 0.478 3.159 1.00 95.31 172 VAL A O 1
ATOM 1384 N N . LYS A 1 173 ? 9.905 -0.468 3.007 1.00 95.19 173 LYS A N 1
ATOM 1385 C CA . LYS A 1 173 ? 9.806 -1.222 4.258 1.00 95.19 173 LYS A CA 1
ATOM 1386 C C . LYS A 1 173 ? 9.659 -0.287 5.476 1.00 95.19 173 LYS A C 1
ATOM 1388 O O . LYS A 1 173 ? 8.647 -0.432 6.164 1.00 95.19 173 LYS A O 1
ATOM 1393 N N . PRO A 1 174 ? 10.540 0.715 5.695 1.00 95.19 174 PRO A N 1
ATOM 1394 C CA . PRO A 1 174 ? 10.379 1.669 6.794 1.00 95.19 174 PRO A CA 1
ATOM 1395 C C . PRO A 1 174 ? 9.044 2.417 6.755 1.00 95.19 174 PRO A C 1
ATOM 1397 O O . PRO A 1 174 ? 8.436 2.656 7.791 1.00 95.19 174 PRO A O 1
ATOM 1400 N N . LEU A 1 175 ? 8.543 2.762 5.565 1.00 96.06 175 LEU A N 1
ATOM 1401 C CA . LEU A 1 175 ? 7.256 3.440 5.408 1.00 96.06 175 LEU A CA 1
ATOM 1402 C C . LEU A 1 175 ? 6.081 2.547 5.828 1.00 96.06 175 LEU A C 1
ATOM 1404 O O . LEU A 1 175 ? 5.167 3.021 6.506 1.00 96.06 175 LEU A O 1
ATOM 1408 N N . ILE A 1 176 ? 6.091 1.266 5.443 1.00 95.62 176 ILE A N 1
ATOM 1409 C CA . ILE A 1 176 ? 5.065 0.299 5.856 1.00 95.62 176 ILE A CA 1
ATOM 1410 C C . ILE A 1 176 ? 5.055 0.151 7.381 1.00 95.62 176 ILE A C 1
ATOM 1412 O O . ILE A 1 176 ? 3.984 0.218 7.992 1.00 95.62 176 ILE A O 1
ATOM 1416 N N . GLU A 1 177 ? 6.236 -0.012 7.979 1.00 93.38 177 GLU A N 1
ATOM 1417 C CA . GLU A 1 177 ? 6.430 -0.169 9.424 1.00 93.38 177 GLU A CA 1
ATOM 1418 C C . GLU A 1 177 ? 6.044 1.105 10.193 1.00 93.38 177 GLU A C 1
ATOM 1420 O O . GLU A 1 177 ? 5.314 1.023 11.176 1.00 93.38 177 GLU A O 1
ATOM 1425 N N . LYS A 1 178 ? 6.403 2.291 9.691 1.00 93.88 178 LYS A N 1
ATOM 1426 C CA . LYS A 1 178 ? 5.988 3.584 10.258 1.00 93.88 178 LYS A CA 1
ATOM 1427 C C . LYS A 1 178 ? 4.469 3.696 10.352 1.00 93.88 178 LYS A C 1
ATOM 1429 O O . LYS A 1 178 ? 3.920 4.062 11.389 1.00 93.88 178 LYS A O 1
ATOM 1434 N N . TRP A 1 179 ? 3.755 3.394 9.266 1.00 94.12 179 TRP A N 1
ATOM 1435 C CA . TRP A 1 179 ? 2.295 3.469 9.300 1.00 94.12 179 TRP A CA 1
ATOM 1436 C C . TRP A 1 179 ? 1.691 2.407 10.210 1.00 94.12 179 TRP A C 1
ATOM 1438 O O . TRP A 1 179 ? 0.702 2.690 10.879 1.00 94.12 179 TRP A O 1
ATOM 1448 N N . MET A 1 180 ? 2.293 1.220 10.277 1.00 91.25 180 MET A N 1
ATOM 1449 C CA . MET A 1 180 ? 1.902 0.182 11.227 1.00 91.25 180 MET A CA 1
ATOM 1450 C C . MET A 1 180 ? 2.013 0.681 12.671 1.00 91.25 180 MET A C 1
ATOM 1452 O O . MET A 1 180 ? 1.057 0.554 13.433 1.00 91.25 180 MET A O 1
ATOM 1456 N N . GLU A 1 181 ? 3.137 1.299 13.026 1.00 88.12 181 GLU A N 1
ATOM 1457 C CA . GLU A 1 181 ? 3.368 1.889 14.344 1.00 88.12 181 GLU A CA 1
ATOM 1458 C C . GLU A 1 181 ? 2.330 2.968 14.663 1.00 88.12 181 GLU A C 1
ATOM 1460 O O . GLU A 1 181 ? 1.706 2.928 15.723 1.00 88.12 181 GLU A O 1
ATOM 1465 N N . TRP A 1 182 ? 2.050 3.867 13.714 1.00 87.00 182 TRP A N 1
ATOM 1466 C CA . TRP A 1 182 ? 0.993 4.866 13.870 1.00 87.00 182 TRP A CA 1
ATOM 1467 C C . TRP A 1 182 ? -0.362 4.224 14.206 1.00 87.00 182 TRP A C 1
ATOM 1469 O O . TRP A 1 182 ? -1.066 4.699 15.099 1.00 87.00 182 TRP A O 1
ATOM 1479 N N . PHE A 1 183 ? -0.726 3.117 13.546 1.00 82.25 183 PHE A N 1
ATOM 1480 C CA . PHE A 1 183 ? -1.948 2.379 13.882 1.00 82.25 183 PHE A CA 1
ATOM 1481 C C . PHE A 1 183 ? -1.912 1.786 15.279 1.00 82.25 183 PHE A C 1
ATOM 1483 O O . PHE A 1 183 ? -2.904 1.900 15.994 1.00 82.25 183 PHE A O 1
ATOM 1490 N N . LEU A 1 184 ? -0.805 1.159 15.670 1.00 79.06 184 LEU A N 1
ATOM 1491 C CA . LEU A 1 184 ? -0.682 0.556 16.993 1.00 79.06 184 LEU A CA 1
ATOM 1492 C C . LEU A 1 184 ? -0.807 1.622 18.087 1.00 79.06 184 LEU A C 1
ATOM 1494 O O . LEU A 1 184 ? -1.598 1.443 19.009 1.00 79.06 184 LEU A O 1
ATOM 1498 N N . VAL A 1 185 ? -0.145 2.771 17.934 1.00 76.00 185 VAL A N 1
ATOM 1499 C CA . VAL A 1 185 ? -0.258 3.897 18.873 1.00 76.00 185 VAL A CA 1
ATOM 1500 C C . VAL A 1 185 ? -1.694 4.422 18.934 1.00 76.00 185 VAL A C 1
ATOM 1502 O O . VAL A 1 185 ? -2.271 4.524 20.016 1.00 76.00 185 VAL A O 1
ATOM 1505 N N . VAL A 1 186 ? -2.317 4.719 17.790 1.00 70.50 186 VAL A N 1
ATOM 1506 C CA . VAL A 1 186 ? -3.678 5.284 17.761 1.00 70.50 186 VAL A CA 1
ATOM 1507 C C . VAL A 1 186 ? -4.710 4.300 18.316 1.00 70.50 186 VAL A C 1
ATOM 1509 O O . VAL A 1 186 ? -5.569 4.690 19.105 1.00 70.50 186 VAL A O 1
ATOM 1512 N N . VAL A 1 187 ? -4.629 3.018 17.954 1.00 63.62 187 VAL A N 1
ATOM 1513 C CA . VAL A 1 187 ? -5.574 1.996 18.423 1.00 63.62 187 VAL A CA 1
ATOM 1514 C C . VAL A 1 187 ? -5.407 1.745 19.918 1.00 63.62 187 VAL A C 1
ATOM 1516 O O . VAL A 1 187 ? -6.413 1.710 20.624 1.00 63.62 187 VAL A O 1
ATOM 1519 N N . VAL A 1 188 ? -4.179 1.625 20.433 1.00 59.94 188 VAL A N 1
ATOM 1520 C CA . VAL A 1 188 ? -3.933 1.422 21.872 1.00 59.94 188 VAL A CA 1
ATOM 1521 C C . VAL A 1 188 ? -4.528 2.570 22.688 1.00 59.94 188 VAL A C 1
ATOM 1523 O O . VAL A 1 188 ? -5.285 2.326 23.628 1.00 59.94 188 VAL A O 1
ATOM 1526 N N . VAL A 1 189 ? -4.288 3.818 22.281 1.00 59.16 189 VAL A N 1
ATOM 1527 C CA . VAL A 1 189 ? -4.800 4.994 23.000 1.00 59.16 189 VAL A CA 1
ATOM 1528 C C . VAL A 1 189 ? -6.336 5.059 22.969 1.00 59.16 189 VAL A C 1
ATOM 1530 O O . VAL A 1 189 ? -6.964 5.343 23.991 1.00 59.16 189 VAL A O 1
ATOM 1533 N N . VAL A 1 190 ? -6.968 4.747 21.831 1.00 57.28 190 VAL A N 1
ATOM 1534 C CA . VAL A 1 190 ? -8.439 4.718 21.717 1.00 57.28 190 VAL A CA 1
ATOM 1535 C C . VAL A 1 190 ? -9.047 3.595 22.565 1.00 57.28 190 VAL A C 1
ATOM 1537 O O . VAL A 1 190 ? -10.071 3.801 23.218 1.00 57.28 190 VAL A O 1
ATOM 1540 N N . THR A 1 191 ? -8.407 2.423 22.600 1.00 53.06 191 THR A N 1
ATOM 1541 C CA . THR A 1 191 ? -8.922 1.249 23.322 1.00 53.06 191 THR A CA 1
ATOM 1542 C C . THR A 1 191 ? -8.840 1.443 24.837 1.00 53.06 191 THR A C 1
ATOM 1544 O O . THR A 1 191 ? -9.826 1.193 25.526 1.00 53.06 191 THR A O 1
ATOM 1547 N N . ILE A 1 192 ? -7.720 1.972 25.351 1.00 52.19 192 ILE A N 1
ATOM 1548 C CA . ILE A 1 192 ? -7.545 2.292 26.781 1.00 52.19 192 ILE A CA 1
ATOM 1549 C C . ILE A 1 192 ? -8.597 3.309 27.248 1.00 52.19 192 ILE A C 1
ATOM 1551 O O . ILE A 1 192 ? -9.146 3.197 28.344 1.00 52.19 192 ILE A O 1
ATOM 1555 N N . LYS A 1 193 ? -8.924 4.296 26.407 1.00 49.41 193 LYS A N 1
ATOM 1556 C CA . LYS A 1 193 ? -9.922 5.314 26.747 1.00 49.41 193 LYS A CA 1
ATOM 1557 C C . LYS A 1 193 ? -11.338 4.741 26.843 1.00 49.41 193 LYS A C 1
ATOM 1559 O O . LYS A 1 193 ? -12.079 5.100 27.754 1.00 49.41 193 LYS A O 1
ATOM 1564 N N . TRP A 1 194 ? -11.702 3.836 25.936 1.00 47.69 194 TRP A N 1
ATOM 1565 C CA . TRP A 1 194 ? -13.024 3.200 25.915 1.00 47.69 194 TRP A CA 1
ATOM 1566 C C . TRP A 1 194 ? -13.254 2.231 27.077 1.00 47.69 194 TRP A C 1
ATOM 1568 O O . TRP A 1 194 ? -14.371 2.151 27.591 1.00 47.69 194 TRP A O 1
ATOM 1578 N N . THR A 1 195 ? -12.220 1.504 27.507 1.00 48.25 195 THR A N 1
ATOM 1579 C CA . THR A 1 195 ? -12.323 0.597 28.658 1.00 48.25 195 THR A CA 1
ATOM 1580 C C . THR A 1 195 ? -12.423 1.369 29.972 1.00 48.25 195 THR A C 1
ATOM 1582 O O . THR A 1 195 ? -13.276 1.036 30.789 1.00 48.25 195 THR A O 1
ATOM 1585 N N . HIS A 1 196 ? -11.651 2.448 30.145 1.00 46.66 196 HIS A N 1
ATOM 1586 C CA . HIS A 1 196 ? -11.661 3.240 31.382 1.00 46.66 196 HIS A CA 1
ATOM 1587 C C . HIS A 1 196 ? -12.811 4.253 31.498 1.00 46.66 196 HIS A C 1
ATOM 1589 O O . HIS A 1 196 ? -13.259 4.520 32.611 1.00 46.66 196 HIS A O 1
ATOM 1595 N N . MET A 1 197 ? -13.359 4.779 30.391 1.00 47.72 197 MET A N 1
ATOM 1596 C CA . MET A 1 197 ? -14.581 5.608 30.439 1.00 47.72 197 MET A CA 1
ATOM 1597 C C . MET A 1 197 ? -15.796 4.843 30.979 1.00 47.72 197 MET A C 1
ATOM 1599 O O . MET A 1 197 ? -16.728 5.462 31.485 1.00 47.72 197 MET A O 1
ATOM 1603 N N . LYS A 1 198 ? -15.797 3.509 30.881 1.00 48.19 198 LYS A N 1
ATOM 1604 C CA . LYS A 1 198 ? -16.849 2.668 31.460 1.00 48.19 198 LYS A CA 1
ATOM 1605 C C . LYS A 1 198 ? -16.657 2.393 32.952 1.00 48.19 198 LYS A C 1
ATOM 1607 O O . LYS A 1 198 ? -17.609 1.922 33.566 1.00 48.19 198 LYS A O 1
ATOM 1612 N N . THR A 1 199 ? -15.478 2.652 33.524 1.00 48.28 199 THR A N 1
ATOM 1613 C CA . THR A 1 199 ? -15.152 2.178 34.876 1.00 48.28 199 THR A CA 1
ATOM 1614 C C . THR A 1 199 ? -14.781 3.264 35.880 1.00 48.28 199 THR A C 1
ATOM 1616 O O . THR A 1 199 ? -15.093 3.045 37.038 1.00 48.28 199 THR A O 1
ATOM 1619 N N . ASP A 1 200 ? -14.203 4.421 35.507 1.00 46.94 200 ASP A N 1
ATOM 1620 C CA . ASP A 1 200 ? -13.817 5.439 36.510 1.00 46.94 200 ASP A CA 1
ATOM 1621 C C . ASP A 1 200 ? -13.694 6.891 35.979 1.00 46.94 200 ASP A C 1
ATOM 1623 O O . ASP A 1 200 ? -12.873 7.162 35.097 1.00 46.94 200 ASP A O 1
ATOM 1627 N N . PRO A 1 201 ? -14.404 7.883 36.563 1.00 54.00 201 PRO A N 1
ATOM 1628 C CA . PRO A 1 201 ? -14.312 9.291 36.154 1.00 54.00 201 PRO A CA 1
ATOM 1629 C C . PRO A 1 201 ? -13.024 10.011 36.609 1.00 54.00 201 PRO A C 1
ATOM 1631 O O . PRO A 1 201 ? -12.632 11.001 35.993 1.00 54.00 201 PRO A O 1
ATOM 1634 N N . ILE A 1 202 ? -12.325 9.519 37.641 1.00 54.31 202 ILE A N 1
ATOM 1635 C CA . ILE A 1 202 ? -11.156 10.186 38.259 1.00 54.31 202 ILE A CA 1
ATOM 1636 C C . ILE A 1 202 ? -9.871 10.022 37.419 1.00 54.31 202 ILE A C 1
ATOM 1638 O O . ILE A 1 202 ? -9.006 10.899 37.406 1.00 54.31 202 ILE A O 1
ATOM 1642 N N . PHE A 1 203 ? -9.759 8.939 36.643 1.00 49.03 203 PHE A N 1
ATOM 1643 C CA . PHE A 1 203 ? -8.555 8.614 35.863 1.00 49.03 203 PHE A CA 1
ATOM 1644 C C . PHE A 1 203 ? -8.322 9.565 34.671 1.00 49.03 203 PHE A C 1
ATOM 1646 O O . PHE A 1 203 ? -7.196 9.727 34.196 1.00 49.03 203 PHE A O 1
ATOM 1653 N N . THR A 1 204 ? -9.376 10.256 34.221 1.00 50.41 204 THR A N 1
ATOM 1654 C CA . THR A 1 204 ? -9.311 11.248 33.136 1.00 50.41 204 THR A CA 1
ATOM 1655 C C . THR A 1 204 ? -8.321 12.381 33.432 1.00 50.41 204 THR A C 1
ATOM 1657 O O . THR A 1 204 ? -7.618 12.812 32.521 1.00 50.41 204 THR A O 1
ATOM 1660 N N . SER A 1 205 ? -8.185 12.796 34.697 1.00 45.91 205 SER A N 1
ATOM 1661 C CA . SER A 1 205 ? -7.304 13.894 35.122 1.00 45.91 205 SER A CA 1
ATOM 1662 C C . SER A 1 205 ? -5.813 13.531 35.173 1.00 45.91 205 SER A C 1
ATOM 1664 O O . SER A 1 205 ? -4.981 14.429 35.080 1.00 45.91 205 SER A O 1
ATOM 1666 N N . LEU A 1 206 ? -5.457 12.251 35.335 1.00 47.06 206 LEU A N 1
ATOM 1667 C CA . LEU A 1 206 ? -4.064 11.802 35.520 1.00 47.06 206 LEU A CA 1
ATOM 1668 C C . LEU A 1 206 ? -3.385 11.378 34.211 1.00 47.06 206 LEU A C 1
ATOM 1670 O O . LEU A 1 206 ? -2.175 11.503 34.077 1.00 47.06 206 LEU A O 1
ATOM 1674 N N . LEU A 1 207 ? -4.144 10.921 33.213 1.00 46.47 207 LEU A N 1
ATOM 1675 C CA . LEU A 1 207 ? -3.598 10.654 31.875 1.00 46.47 207 LEU A CA 1
ATOM 1676 C C . LEU A 1 207 ? -3.364 11.942 31.072 1.00 46.47 207 LEU A C 1
ATOM 1678 O O . LEU A 1 207 ? -2.454 12.001 30.248 1.00 46.47 207 LEU A O 1
ATOM 1682 N N . LEU A 1 208 ? -4.141 12.995 31.349 1.00 46.38 208 LEU A N 1
ATOM 1683 C CA . LEU A 1 208 ? -3.975 14.332 30.768 1.00 46.38 208 LEU A CA 1
ATOM 1684 C C . LEU A 1 208 ? -2.598 14.956 31.057 1.00 46.38 208 LEU A C 1
ATOM 1686 O O . LEU A 1 208 ? -2.146 15.787 30.276 1.00 46.38 208 LEU A O 1
ATOM 1690 N N . SER A 1 209 ? -1.930 14.555 32.143 1.00 45.53 209 SER A N 1
ATOM 1691 C CA . SER A 1 209 ? -0.610 15.073 32.522 1.00 45.53 209 SER A CA 1
ATOM 1692 C C . SER A 1 209 ? 0.569 14.282 31.942 1.00 45.53 209 SER A C 1
ATOM 1694 O O . SER A 1 209 ? 1.681 14.802 31.928 1.00 45.53 209 SER A O 1
ATOM 1696 N N . TYR A 1 210 ? 0.343 13.061 31.441 1.00 44.84 210 TYR A N 1
ATOM 1697 C CA . TYR A 1 210 ? 1.382 12.194 30.853 1.00 44.84 210 TYR A CA 1
ATOM 1698 C C . TYR A 1 210 ? 1.373 12.162 29.323 1.00 44.84 210 TYR A C 1
ATOM 1700 O O . TYR A 1 210 ? 2.316 11.683 28.694 1.00 44.84 210 TYR A O 1
ATOM 1708 N N . ILE A 1 211 ? 0.305 12.664 28.711 1.00 49.88 211 ILE A N 1
ATOM 1709 C CA . ILE A 1 211 ? 0.147 12.699 27.265 1.00 49.88 211 ILE A CA 1
ATOM 1710 C C . ILE A 1 211 ? 0.613 14.067 26.767 1.00 49.88 211 ILE A C 1
ATOM 1712 O O . ILE A 1 211 ? 0.106 15.098 27.204 1.00 49.88 211 ILE A O 1
ATOM 1716 N N . SER A 1 212 ? 1.562 14.078 25.825 1.00 50.97 212 SER A N 1
ATOM 1717 C CA . SER A 1 212 ? 1.990 15.307 25.146 1.00 50.97 212 SER A CA 1
ATOM 1718 C C . SER A 1 212 ? 0.762 16.109 24.673 1.00 50.97 212 SER A C 1
ATOM 1720 O O . SER A 1 212 ? -0.145 15.510 24.078 1.00 50.97 212 SER A O 1
ATOM 1722 N N . PRO A 1 213 ? 0.716 17.443 24.872 1.00 53.34 213 PRO A N 1
ATOM 1723 C CA . PRO A 1 213 ? -0.444 18.270 24.528 1.00 53.34 213 PRO A CA 1
ATOM 1724 C C . PRO A 1 213 ? -0.920 18.084 23.075 1.00 53.34 213 PRO A C 1
ATOM 1726 O O . PRO A 1 213 ? -2.099 18.250 22.765 1.00 53.34 213 PRO A O 1
ATOM 1729 N N . HIS A 1 214 ? -0.021 17.668 22.178 1.00 51.62 214 HIS A N 1
ATOM 1730 C CA . HIS A 1 214 ? -0.339 17.362 20.785 1.00 51.62 214 HIS A CA 1
ATOM 1731 C C . HIS A 1 214 ? -1.107 16.049 20.571 1.00 51.62 214 HIS A C 1
ATOM 1733 O O . HIS A 1 214 ? -1.987 16.006 19.708 1.00 51.62 214 HIS A O 1
ATOM 1739 N N . LEU A 1 215 ? -0.830 14.994 21.345 1.00 51.03 215 LEU A N 1
ATOM 1740 C CA . LEU A 1 215 ? -1.626 13.759 21.300 1.00 51.03 215 LEU A CA 1
ATOM 1741 C C . LEU A 1 215 ? -3.027 14.006 21.872 1.00 51.03 215 LEU A C 1
ATOM 1743 O O . LEU A 1 215 ? -4.000 13.406 21.420 1.00 51.03 215 LEU A O 1
ATOM 1747 N N . LEU A 1 216 ? -3.135 14.924 22.835 1.00 51.00 216 LEU A N 1
ATOM 1748 C CA . LEU A 1 216 ? -4.407 15.300 23.431 1.00 51.00 216 LEU A CA 1
ATOM 1749 C C . LEU A 1 216 ? -5.332 16.009 22.433 1.00 51.00 216 LEU A C 1
ATOM 1751 O O . LEU A 1 216 ? -6.527 15.722 22.389 1.00 51.00 216 LEU A O 1
ATOM 1755 N N . LEU A 1 217 ? -4.775 16.871 21.580 1.00 50.97 217 LEU A N 1
ATOM 1756 C CA . LEU A 1 217 ? -5.527 17.541 20.518 1.00 50.97 217 LEU A CA 1
ATOM 1757 C C . LEU A 1 217 ? -6.037 16.546 19.459 1.00 50.97 217 LEU A C 1
ATOM 1759 O O . LEU A 1 217 ? -7.175 16.647 19.005 1.00 50.97 217 LEU A O 1
ATOM 1763 N N . LEU A 1 218 ? -5.219 15.545 19.111 1.00 53.34 218 LEU A N 1
ATOM 1764 C CA . LEU A 1 218 ? -5.621 14.453 18.217 1.00 53.34 218 LEU A CA 1
ATOM 1765 C C . LEU A 1 218 ? -6.721 13.586 18.841 1.00 53.34 218 LEU A C 1
ATOM 1767 O O . LEU A 1 218 ? -7.642 13.182 18.142 1.00 53.34 218 LEU A O 1
ATOM 1771 N N . LEU A 1 219 ? -6.674 13.353 20.154 1.00 50.06 219 LEU A N 1
ATOM 1772 C CA . LEU A 1 219 ? -7.720 12.630 20.875 1.00 50.06 219 LEU A CA 1
ATOM 1773 C C . LEU A 1 219 ? -9.043 13.398 20.927 1.00 50.06 219 LEU A C 1
ATOM 1775 O O . LEU A 1 219 ? -10.097 12.790 20.771 1.00 50.06 219 LEU A O 1
ATOM 1779 N N . LEU A 1 220 ? -9.009 14.718 21.127 1.00 46.44 220 LEU A N 1
ATOM 1780 C CA . LEU A 1 220 ? -10.219 15.546 21.183 1.00 46.44 220 LEU A CA 1
ATOM 1781 C C . LEU A 1 220 ? -10.942 15.619 19.830 1.00 46.44 220 LEU A C 1
ATOM 1783 O O . LEU A 1 220 ? -12.172 15.615 19.805 1.00 46.44 220 LEU A O 1
ATOM 1787 N N . LEU A 1 221 ? -10.205 15.578 18.715 1.00 50.28 221 LEU A N 1
ATOM 1788 C CA . LEU A 1 221 ? -10.783 15.526 17.365 1.00 50.28 221 LEU A CA 1
ATOM 1789 C C . LEU A 1 221 ? -11.557 14.228 17.070 1.00 50.28 221 LEU A C 1
ATOM 1791 O O . LEU A 1 221 ? -12.420 14.233 16.200 1.00 50.28 221 LEU A O 1
ATOM 1795 N N . PHE A 1 222 ? -11.283 13.138 17.794 1.00 46.31 222 PHE A N 1
ATOM 1796 C CA . PHE A 1 222 ? -11.986 11.855 17.644 1.00 46.31 222 PHE A CA 1
ATOM 1797 C C . PHE A 1 222 ? -13.142 11.652 18.640 1.00 46.31 222 PHE A C 1
ATOM 1799 O O . PHE A 1 222 ? -13.840 10.648 18.546 1.00 46.31 222 PHE A O 1
ATOM 1806 N N . ILE A 1 223 ? -13.327 12.556 19.611 1.00 42.66 223 ILE A N 1
ATOM 1807 C CA . ILE A 1 223 ? -14.303 12.395 20.710 1.00 42.66 223 ILE A CA 1
ATOM 1808 C C . ILE A 1 223 ? -15.480 13.366 20.596 1.00 42.66 223 ILE A C 1
ATOM 1810 O O . ILE A 1 223 ? -16.540 13.089 21.146 1.00 42.66 223 ILE A O 1
ATOM 1814 N N . TYR A 1 224 ? -15.307 14.488 19.894 1.00 33.19 224 TYR A N 1
ATOM 1815 C CA . TYR A 1 224 ? -16.331 15.530 19.752 1.00 33.19 224 TYR A CA 1
ATOM 1816 C C . TYR A 1 224 ? -17.021 15.567 18.373 1.00 33.19 224 TYR A C 1
ATOM 1818 O O . TYR A 1 224 ? -17.547 16.608 17.978 1.00 33.19 224 TYR A O 1
ATOM 1826 N N . VAL A 1 225 ? -17.062 14.435 17.661 1.00 38.09 225 VAL A N 1
ATOM 1827 C CA . VAL A 1 225 ? -17.938 14.186 16.495 1.00 38.09 225 VAL A CA 1
ATOM 1828 C C . VAL A 1 225 ? -18.607 12.832 16.679 1.00 38.09 225 VAL A C 1
ATOM 1830 O O . VAL A 1 225 ? -19.829 12.753 16.436 1.00 38.09 225 VAL A O 1
#

Radius of gyration: 20.0 Å; chains: 1; bounding box: 38×42×64 Å

Foldseek 3Di:
DVLADPLFDPVLVVVLVVLVLDDQDPVLQVAFKKKWKWKWDFDPVPPPDDPPVNVFKIKMFIDMDSCVVVVQVVCCVQAVRIDTDTDAMPPAQVVDPVPDPDWDADDVRPYTDHPTGDGSVVSLLVSLLSNLVRQLCVQPPPNDPPQDQRPRNRHRDSRMGMHTPPCCVVPNVVSSVSSVVVCVVVVVVVVVCVVVVVPDPVVVVVVCVVDDVVVVVVVVSVVVD

Secondary structure (DSSP, 8-state):
-TTS-TTS-HHHHHHHHHHHHSPPPGGGTS--BEEEEEEEEEPTTS--S-HHHHTTEEEEEEEEESSHHHHHHHHHHH--SEEEEEEEEESBGGGS-S--TT-EE-TTSS-EEPS--BTTHHHHHHHHHHHHHHHHHHH-SSS----PBPTTT-SB-TTEEEEETTHIIIIIHHHHHHHHHHHHHHHHHHHHHHHHHTT-STTHHHHTTTS-HHHHHHHHHTT--

Sequence (225 aa):
MEWINEELPELVKISIKTEMSKIPKESDSQQLGYLYCHEMRPTNEANTTTAEEEEELTWIKVGRSIRPVARLSEWRTQCKSKDPIVRAFFPSSSTIDSSSENDTSYINGAQTVCSNGIKYHRKWERLVLLELSGWASIHSHSGTLSKIVCPDCKKIHTEIFQLRKGSYEVLVKPLIEKWMEWFLVVVVVVTIKWTHMKTDPIFTSLLLSYISPHLLLLLLLFIYV

pLDDT: mean 74.7, std 18.44, range [33.19, 97.06]

InterPro domains:
  IPR018306 Bacteriophage T5, Orf172 DNA-binding [PF10544] (52-168)
  IPR053006 Meiosis-associated regulatory protein [PTHR28094] (2-183)